Protein AF-A0A212D5P1-F1 (afdb_monomer_lite)

Radius of gyration: 27.28 Å; chains: 1; bounding box: 58×78×67 Å

Sequence (322 aa):
MKLSRIHHDQPVKPLDRAVFWVEFVMRHKGAKHLRPAFHDLTWYQHHSLDVIGFLLACVATVAFLVTKCCLFCCWKFGKTELTMKTVKGFCMLFLLHLCLLDSGRTGKVLVWPVDFSHWINLKVILEELHLRGHKITLLVPSQNLLIDHTKIPYNVEILQLSVTKEAFIEELSTLLYKETFELPKLSWWVRQIKLANLVRQFLLTNKRACESVFTNKELLSRLQAAKFDVCIADPLSFGGELVAELLNIPFILTFRFFYGNVIERLCAGLPMPSSYVPGITSKLTDNMTFIQRLENWLLYTVSDMIYTYYVFPEWDEYYSKV

pLDDT: mean 85.84, std 16.28, range [29.78, 98.06]

InterPro domains:
  IPR002213 UDP-glucuronosyl/UDP-glucosyltransferase [PF00201] (1-80)
  IPR002213 UDP-glucuronosyl/UDP-glucosyltransferase [PF00201] (107-322)
  IPR050271 UDP-glycosyltransferase [PTHR48043] (116-321)

Organism: Cervus elaphus hippelaphus (NCBI:txid46360)

Secondary structure (DSSP, 8-state):
-HHHHHHH--SS-HHHHHHHHHHHHHHHTS-GGGS-GGGGS-HHHHTTHHHHHHHHHHHHHHHHHHHHHHHH-SS--------PPP---------------------EEEEE--STHHHHHHHHHHHHHHHTT-EEEEEEETT-SS--GGG-SSEEEEE--SS-HHHHHHHHHHHHHIIIIIGGGS-HHHHHHHHHHHHHHHHHHHHHHHHHHHH-HHHHHHHHHH--SEEEE-TTSTTHHHHHHHTT--EEESS---GGGHHHHHTS-----TTTSPPTTS---SS--HHHHHHHHHHHHHHHHHIIIIIHHHHHHHHHH-

Structure (mmCIF, N/CA/C/O backbone):
data_AF-A0A212D5P1-F1
#
_entry.id   AF-A0A212D5P1-F1
#
loop_
_atom_site.group_PDB
_atom_site.id
_atom_site.type_symbol
_atom_site.label_atom_id
_atom_site.label_alt_id
_atom_site.label_comp_id
_atom_site.label_asym_id
_atom_site.label_entity_id
_atom_site.label_seq_id
_atom_site.pdbx_PDB_ins_code
_atom_site.Cartn_x
_atom_site.Cartn_y
_atom_site.Cartn_z
_atom_site.occupancy
_atom_site.B_iso_or_equiv
_atom_site.auth_seq_id
_atom_site.auth_comp_id
_atom_site.auth_asym_id
_atom_site.auth_atom_id
_atom_site.pdbx_PDB_model_num
ATOM 1 N N . MET A 1 1 ? -17.234 15.600 -21.297 1.00 77.00 1 MET A N 1
ATOM 2 C CA . MET A 1 1 ? -15.891 15.141 -21.731 1.00 77.00 1 MET A CA 1
ATOM 3 C C . MET A 1 1 ? -15.911 13.639 -22.019 1.00 77.00 1 MET A C 1
ATOM 5 O O . MET A 1 1 ? -16.483 12.902 -21.226 1.00 77.00 1 MET A O 1
ATOM 9 N N . LYS A 1 2 ? -15.307 13.177 -23.127 1.00 92.38 2 LYS A N 1
ATOM 10 C CA . LYS A 1 2 ? -15.304 11.762 -23.571 1.00 92.38 2 LYS A CA 1
ATOM 11 C C . LYS A 1 2 ? -14.689 10.795 -22.544 1.00 92.38 2 LYS A C 1
ATOM 13 O O . LYS A 1 2 ? -15.276 9.756 -22.276 1.00 92.38 2 LYS A O 1
ATOM 18 N N . LEU A 1 3 ? -13.557 11.165 -21.936 1.00 89.94 3 LEU A N 1
ATOM 19 C CA . LEU A 1 3 ? -12.835 10.317 -20.973 1.00 89.94 3 LEU A CA 1
ATOM 20 C C . LEU A 1 3 ? -13.625 10.057 -19.685 1.00 89.94 3 LEU A C 1
ATOM 22 O O . LEU A 1 3 ? -13.678 8.923 -19.231 1.00 89.94 3 LEU A O 1
ATOM 26 N N . SER A 1 4 ? -14.293 11.077 -19.137 1.00 90.62 4 SER A N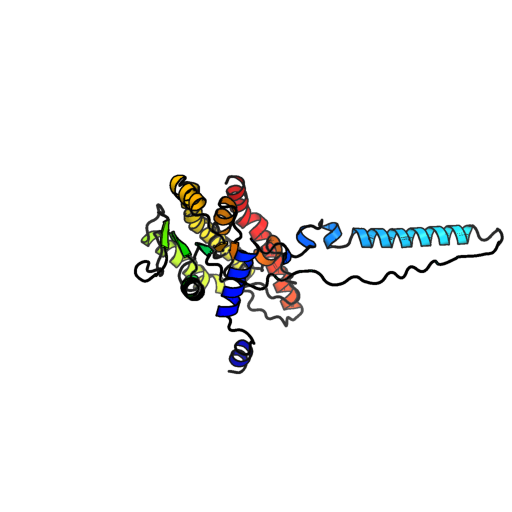 1
ATOM 27 C CA . SER A 1 4 ? -15.162 10.908 -17.962 1.00 90.62 4 SER A CA 1
ATOM 28 C C . SER A 1 4 ? -16.294 9.916 -18.247 1.00 90.62 4 SER A C 1
ATOM 30 O O . SER A 1 4 ? -16.532 9.024 -17.441 1.00 90.62 4 SER A O 1
ATOM 32 N N . ARG A 1 5 ? -16.927 9.993 -19.428 1.00 92.94 5 ARG A N 1
ATOM 33 C CA . ARG A 1 5 ? -17.975 9.038 -19.817 1.00 92.94 5 ARG A CA 1
ATOM 34 C C . ARG A 1 5 ? -17.445 7.604 -19.857 1.00 92.94 5 ARG A C 1
ATOM 36 O O . ARG A 1 5 ? -18.075 6.738 -19.280 1.00 92.94 5 ARG A O 1
ATOM 43 N N . ILE A 1 6 ? -16.280 7.385 -20.473 1.00 93.06 6 ILE A N 1
ATOM 44 C CA . ILE A 1 6 ? -15.626 6.065 -20.519 1.00 93.06 6 ILE A CA 1
ATOM 45 C C . ILE A 1 6 ? -15.282 5.578 -19.105 1.00 93.06 6 ILE A C 1
ATOM 47 O O . ILE A 1 6 ? -15.492 4.417 -18.784 1.00 93.06 6 ILE A O 1
ATOM 51 N N . HIS A 1 7 ? -14.781 6.460 -18.238 1.00 89.19 7 HIS A N 1
ATOM 52 C CA . HIS A 1 7 ? -14.427 6.094 -16.868 1.00 89.19 7 HIS A CA 1
ATOM 53 C C . HIS A 1 7 ? -15.647 5.684 -16.028 1.00 89.19 7 HIS A C 1
ATOM 55 O O . HIS A 1 7 ? -15.542 4.755 -15.230 1.00 89.19 7 HIS A O 1
ATOM 61 N N . HIS A 1 8 ? -16.793 6.349 -16.208 1.00 89.69 8 HIS A N 1
ATOM 62 C CA . HIS A 1 8 ? -18.044 6.018 -15.515 1.00 89.69 8 HIS A CA 1
ATOM 63 C C . HIS A 1 8 ? -18.819 4.853 -16.149 1.00 89.69 8 HIS A C 1
ATOM 65 O O . HIS A 1 8 ? -19.727 4.327 -15.507 1.00 89.69 8 HIS A O 1
ATOM 71 N N . ASP A 1 9 ? -18.468 4.439 -17.367 1.00 94.12 9 ASP A N 1
ATOM 72 C CA . ASP A 1 9 ? -19.094 3.324 -18.082 1.00 94.12 9 ASP A CA 1
ATOM 73 C C . ASP A 1 9 ? -18.554 1.978 -17.571 1.00 94.12 9 ASP A C 1
ATOM 75 O O . ASP A 1 9 ? -17.717 1.321 -18.190 1.00 94.12 9 ASP A O 1
ATOM 79 N N . GLN A 1 10 ? -18.966 1.610 -16.357 1.00 94.06 10 GLN A N 1
ATOM 80 C CA . GLN A 1 10 ? -18.570 0.369 -15.694 1.00 94.06 10 GLN A CA 1
ATOM 81 C C . GLN A 1 10 ? -19.806 -0.351 -15.134 1.00 94.06 10 GLN A C 1
ATOM 83 O O . GLN A 1 10 ? -20.692 0.303 -14.585 1.00 94.06 10 GLN A O 1
ATOM 88 N N . PRO A 1 11 ? -19.857 -1.696 -15.186 1.00 93.69 11 PRO A N 1
ATOM 89 C CA . PRO A 1 11 ? -21.042 -2.466 -14.786 1.00 93.69 11 PRO A CA 1
ATOM 90 C C . PRO A 1 11 ? -21.334 -2.431 -13.277 1.00 93.69 11 PRO A C 1
ATOM 92 O O . PRO A 1 11 ? -22.441 -2.746 -12.856 1.00 93.69 11 PRO A O 1
ATOM 95 N N . VAL A 1 12 ? -20.347 -2.062 -12.455 1.00 93.94 12 VAL A N 1
ATOM 96 C CA . VAL A 1 12 ? -20.460 -1.971 -10.992 1.00 93.94 12 VAL A CA 1
ATOM 97 C C . VAL A 1 12 ? -19.916 -0.624 -10.549 1.00 93.94 12 VAL A C 1
ATOM 99 O O . VAL A 1 12 ? -18.805 -0.258 -10.958 1.00 93.94 12 VAL A O 1
ATOM 102 N N . LYS A 1 13 ? -20.656 0.081 -9.683 1.00 93.31 13 LYS A N 1
ATOM 103 C CA . LYS A 1 13 ? -20.215 1.364 -9.124 1.00 93.31 13 LYS A CA 1
ATOM 104 C C . LYS A 1 13 ? -18.882 1.186 -8.376 1.00 93.31 13 LYS A C 1
ATOM 106 O O . LYS A 1 13 ? -18.704 0.183 -7.683 1.00 93.31 13 LYS A O 1
ATOM 111 N N . PRO A 1 14 ? -17.945 2.147 -8.468 1.00 92.94 14 PRO A N 1
ATOM 112 C CA . PRO A 1 14 ? -16.645 2.036 -7.804 1.00 92.94 14 PRO A CA 1
ATOM 113 C C . PRO A 1 14 ? -16.728 1.778 -6.293 1.00 92.94 14 PRO A C 1
ATOM 115 O O . PRO A 1 14 ? -15.975 0.952 -5.785 1.00 92.94 14 PRO A O 1
ATOM 118 N N . LEU A 1 15 ? -17.670 2.428 -5.597 1.00 94.50 15 LEU A N 1
ATOM 119 C CA . LEU A 1 15 ? -17.877 2.247 -4.157 1.00 94.50 15 LEU A CA 1
ATOM 120 C C . LEU A 1 15 ? -18.303 0.813 -3.812 1.00 94.50 15 LEU A C 1
ATOM 122 O O . LEU A 1 15 ? -17.665 0.172 -2.982 1.00 94.50 15 LEU A O 1
ATOM 126 N N . ASP A 1 16 ? -19.306 0.278 -4.514 1.00 94.25 16 ASP A N 1
ATOM 127 C CA . ASP A 1 16 ? -19.766 -1.105 -4.327 1.00 94.25 16 ASP A CA 1
ATOM 128 C C . ASP A 1 16 ? -18.640 -2.114 -4.568 1.00 94.25 16 ASP A C 1
ATOM 130 O O . ASP A 1 16 ? -18.497 -3.089 -3.831 1.00 94.25 16 ASP A O 1
ATOM 134 N N . ARG A 1 17 ? -17.794 -1.860 -5.574 1.00 94.50 17 ARG A N 1
ATOM 135 C CA . ARG A 1 17 ? -16.627 -2.699 -5.864 1.00 94.50 17 ARG A CA 1
ATOM 136 C C . ARG A 1 17 ? -15.592 -2.650 -4.743 1.00 94.50 17 ARG A C 1
ATOM 138 O O . ARG A 1 17 ? -15.049 -3.693 -4.390 1.00 94.50 17 ARG A O 1
ATOM 145 N N . ALA A 1 18 ? -15.296 -1.466 -4.209 1.00 95.00 18 ALA A N 1
ATOM 146 C CA . ALA A 1 18 ? -14.338 -1.310 -3.117 1.00 95.00 18 ALA A CA 1
ATOM 147 C C . ALA A 1 18 ? -14.809 -2.064 -1.867 1.00 95.00 18 ALA A C 1
ATOM 149 O O . ALA A 1 18 ? -14.065 -2.869 -1.309 1.00 95.00 18 ALA A O 1
ATOM 150 N N . VAL A 1 19 ? -16.072 -1.873 -1.490 1.00 95.88 19 VAL A N 1
ATOM 151 C CA . VAL A 1 19 ? -16.691 -2.533 -0.336 1.00 95.88 19 VAL A CA 1
ATOM 152 C C . VAL A 1 19 ? -16.739 -4.047 -0.520 1.00 95.88 19 VAL A C 1
ATOM 154 O O . VAL A 1 19 ? -16.348 -4.782 0.385 1.00 95.88 19 VAL A O 1
ATOM 157 N N . PHE A 1 20 ? -17.098 -4.523 -1.718 1.00 94.88 20 PHE A N 1
ATOM 158 C CA . PHE A 1 20 ? -17.056 -5.947 -2.045 1.00 94.88 20 PHE A CA 1
ATOM 159 C C . PHE A 1 20 ? -15.675 -6.562 -1.786 1.00 94.88 20 PHE A C 1
ATOM 161 O O . PHE A 1 20 ? -15.597 -7.636 -1.195 1.00 94.88 20 PHE A O 1
ATOM 168 N N . TRP A 1 21 ? -14.586 -5.902 -2.200 1.00 95.06 21 TRP A N 1
ATOM 169 C CA . TRP A 1 21 ? -13.230 -6.414 -1.980 1.00 95.06 21 TRP A CA 1
ATOM 170 C C . TRP A 1 21 ? -12.824 -6.405 -0.504 1.00 95.06 21 TRP A C 1
ATOM 172 O O . TRP A 1 21 ? -12.159 -7.342 -0.060 1.00 95.06 21 TRP A O 1
ATOM 182 N N . VAL A 1 22 ? -13.265 -5.406 0.266 1.00 96.06 22 VAL A N 1
ATOM 183 C CA . VAL A 1 22 ? -13.064 -5.383 1.723 1.00 96.06 22 VAL A CA 1
ATOM 184 C C . VAL A 1 22 ? -13.743 -6.581 2.378 1.00 96.06 22 VAL A C 1
ATOM 186 O O . VAL A 1 22 ? -13.100 -7.357 3.089 1.00 96.06 22 VAL A O 1
ATOM 189 N N . GLU A 1 23 ? -15.024 -6.785 2.089 1.00 95.69 23 GLU A N 1
ATOM 190 C CA . GLU A 1 23 ? -15.774 -7.928 2.604 1.00 95.69 23 GLU A CA 1
ATOM 191 C C . GLU A 1 23 ? -15.216 -9.262 2.087 1.00 95.69 23 GLU A C 1
ATOM 193 O O . GLU A 1 23 ? -15.210 -10.259 2.805 1.00 95.69 23 GLU A O 1
ATOM 198 N N . PHE A 1 24 ? -14.715 -9.308 0.852 1.00 94.75 24 PHE A N 1
ATOM 199 C CA . PHE A 1 24 ? -14.122 -10.507 0.270 1.00 94.75 24 PHE A CA 1
ATOM 200 C C . PHE A 1 24 ? -12.901 -10.968 1.064 1.00 94.75 24 PHE A C 1
ATOM 202 O O . PHE A 1 24 ? -12.833 -12.135 1.453 1.00 94.75 24 PHE A O 1
ATOM 209 N N . VAL A 1 25 ? -11.967 -10.055 1.337 1.00 95.38 25 VAL A N 1
ATOM 210 C CA . VAL A 1 25 ? -10.769 -10.329 2.144 1.00 95.38 25 VAL A CA 1
ATOM 211 C C . VAL A 1 25 ? -11.160 -10.753 3.556 1.00 95.38 25 VAL A C 1
ATOM 213 O O . VAL A 1 25 ? -10.583 -11.691 4.105 1.00 95.38 25 VAL A O 1
ATOM 216 N N . MET A 1 26 ? -12.182 -10.114 4.120 1.00 94.38 26 MET A N 1
ATOM 217 C CA . MET A 1 26 ? -12.723 -10.447 5.432 1.00 94.38 26 MET A CA 1
ATOM 218 C C . MET A 1 26 ? -13.312 -11.870 5.482 1.00 94.38 26 MET A C 1
ATOM 220 O O . MET A 1 26 ? -12.980 -12.643 6.385 1.00 94.38 26 MET A O 1
ATOM 224 N N . ARG A 1 27 ? -14.144 -12.243 4.496 1.00 92.88 27 ARG A N 1
ATOM 225 C CA . ARG A 1 27 ? -14.779 -13.571 4.379 1.00 92.88 27 ARG A CA 1
ATOM 226 C C . ARG A 1 27 ? -13.756 -14.689 4.193 1.00 92.88 27 ARG A C 1
ATOM 228 O O . ARG A 1 27 ? -13.920 -15.760 4.769 1.00 92.88 27 ARG A O 1
ATOM 235 N N . HIS A 1 28 ? -12.698 -14.432 3.427 1.00 93.12 28 HIS A N 1
ATOM 236 C CA . HIS A 1 28 ? -11.697 -15.439 3.062 1.00 93.12 28 HIS A CA 1
ATOM 237 C C . HIS A 1 28 ? -10.425 -15.387 3.915 1.00 93.12 28 HIS A C 1
ATOM 239 O O . HIS A 1 28 ? -9.477 -16.120 3.634 1.00 93.12 28 HIS A O 1
ATOM 245 N N . LYS A 1 29 ? -10.398 -14.543 4.958 1.00 91.94 29 LYS A N 1
ATOM 246 C CA . LYS A 1 29 ? -9.241 -14.354 5.848 1.00 91.94 29 LYS A CA 1
ATOM 247 C C . LYS A 1 29 ? -7.957 -14.051 5.062 1.00 91.94 29 LYS A C 1
ATOM 249 O O . LYS A 1 29 ? -6.896 -14.620 5.310 1.00 91.94 29 LYS A O 1
ATOM 254 N N . GLY A 1 30 ? -8.077 -13.141 4.096 1.00 92.19 30 GLY A N 1
ATOM 255 C CA . GLY A 1 30 ? -7.017 -12.763 3.167 1.00 92.19 30 GLY A CA 1
ATOM 256 C C . GLY A 1 30 ? -7.337 -13.099 1.711 1.00 92.19 30 GLY A C 1
ATOM 257 O O . GLY A 1 30 ? -8.421 -13.563 1.366 1.00 92.19 30 GLY A O 1
ATOM 258 N N . ALA A 1 31 ? -6.352 -12.864 0.845 1.00 90.38 31 ALA A N 1
ATOM 259 C CA . ALA A 1 31 ? -6.445 -13.093 -0.596 1.00 90.38 31 ALA A CA 1
ATOM 260 C C . ALA A 1 31 ? -5.239 -13.886 -1.131 1.00 90.38 31 ALA A C 1
ATOM 262 O O . ALA A 1 31 ? -4.754 -13.628 -2.228 1.00 90.38 31 ALA A O 1
ATOM 263 N N . LYS A 1 32 ? -4.735 -14.864 -0.359 1.00 87.81 32 LYS A N 1
ATOM 264 C CA . LYS A 1 32 ? -3.553 -15.669 -0.738 1.00 87.81 32 LYS A CA 1
ATOM 265 C C . LYS A 1 32 ? -3.714 -16.353 -2.103 1.00 87.81 32 LYS A C 1
ATOM 267 O O . LYS A 1 32 ? -2.759 -16.436 -2.856 1.00 87.81 32 LYS A O 1
ATOM 272 N N . HIS A 1 33 ? -4.934 -16.762 -2.450 1.00 88.62 33 HIS A N 1
ATOM 273 C CA . HIS A 1 33 ? -5.276 -17.373 -3.739 1.00 88.62 33 HIS A CA 1
ATOM 274 C C . HIS A 1 33 ? -5.262 -16.391 -4.930 1.00 88.62 33 HIS A C 1
ATOM 276 O O . HIS A 1 33 ? -5.308 -16.831 -6.073 1.00 88.62 33 HIS A O 1
ATOM 282 N N . LEU A 1 34 ? -5.213 -15.077 -4.680 1.00 86.44 34 LEU A N 1
ATOM 283 C CA . LEU A 1 34 ? -5.022 -14.041 -5.704 1.00 86.44 34 LEU A CA 1
ATOM 284 C C . LEU A 1 34 ? -3.564 -13.569 -5.781 1.00 86.44 34 LEU A C 1
ATOM 286 O O . LEU A 1 34 ? -3.237 -12.741 -6.632 1.00 86.44 34 LEU A O 1
ATOM 290 N N . ARG A 1 35 ? -2.686 -14.067 -4.896 1.00 85.12 35 ARG A N 1
ATOM 291 C CA . ARG A 1 35 ? -1.261 -13.744 -4.933 1.00 85.12 35 ARG A CA 1
ATOM 292 C C . ARG A 1 35 ? -0.645 -14.403 -6.172 1.00 85.12 35 ARG A C 1
ATOM 294 O O . ARG A 1 35 ? -0.888 -15.586 -6.412 1.00 85.12 35 ARG A O 1
ATOM 301 N N . PRO A 1 36 ? 0.157 -13.671 -6.958 1.00 83.38 36 PRO A N 1
ATOM 302 C CA . PRO A 1 36 ? 0.876 -14.270 -8.072 1.00 83.38 36 PRO A CA 1
ATOM 303 C C . PRO A 1 36 ? 1.770 -15.429 -7.604 1.00 83.38 36 PRO A C 1
ATOM 305 O O . PRO A 1 36 ? 2.525 -15.273 -6.646 1.00 83.38 36 PRO A O 1
ATOM 308 N N . ALA A 1 37 ? 1.737 -16.559 -8.317 1.00 84.88 37 ALA A N 1
ATOM 309 C CA . ALA A 1 37 ? 2.499 -17.763 -7.961 1.00 84.88 37 ALA A CA 1
ATOM 310 C C . ALA A 1 37 ? 4.026 -17.568 -7.986 1.00 84.88 37 ALA A C 1
ATOM 312 O O . ALA A 1 37 ? 4.762 -18.361 -7.409 1.00 84.88 37 ALA A O 1
ATOM 313 N N . PHE A 1 38 ? 4.523 -16.510 -8.638 1.00 81.88 38 PHE A N 1
ATOM 314 C CA . PHE A 1 38 ? 5.962 -16.262 -8.723 1.00 81.88 38 PHE A CA 1
ATOM 315 C C . PHE A 1 38 ? 6.606 -15.959 -7.362 1.00 81.88 38 PHE A C 1
ATOM 317 O O . PHE A 1 38 ? 7.812 -16.130 -7.221 1.00 81.88 38 PHE A O 1
ATOM 324 N N . HIS A 1 39 ? 5.820 -15.533 -6.368 1.00 81.75 39 HIS A N 1
ATOM 325 C CA . HIS A 1 39 ? 6.308 -15.304 -5.006 1.00 81.75 39 HIS A CA 1
ATOM 326 C C . HIS A 1 39 ? 6.855 -16.572 -4.339 1.00 81.75 39 HIS A C 1
ATOM 328 O O . HIS A 1 39 ? 7.661 -16.466 -3.421 1.00 81.75 39 HIS A O 1
ATOM 334 N N . ASP A 1 40 ? 6.441 -17.746 -4.819 1.00 86.75 40 ASP A N 1
ATOM 335 C CA . ASP A 1 40 ? 6.901 -19.045 -4.327 1.00 86.75 40 ASP A CA 1
ATOM 336 C C . ASP A 1 40 ? 8.018 -19.641 -5.213 1.00 86.75 40 ASP A C 1
ATOM 338 O O . ASP A 1 40 ? 8.491 -20.750 -4.961 1.00 86.75 40 ASP A O 1
ATOM 342 N N . LEU A 1 41 ? 8.449 -18.922 -6.262 1.00 88.19 41 LEU A N 1
ATOM 343 C CA . LEU A 1 41 ? 9.497 -19.355 -7.190 1.00 8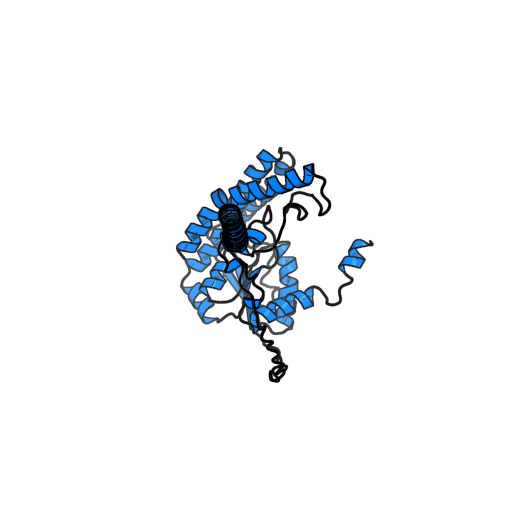8.19 41 LEU A CA 1
ATOM 344 C C . LEU A 1 41 ? 10.862 -18.779 -6.810 1.00 88.19 41 LEU A C 1
ATOM 346 O O . LEU A 1 41 ? 11.001 -17.627 -6.401 1.00 88.19 41 LEU A O 1
ATOM 350 N N . THR A 1 42 ? 11.911 -19.563 -7.047 1.00 90.00 42 THR A N 1
ATOM 351 C CA . THR A 1 42 ? 13.288 -19.056 -6.992 1.00 90.00 42 THR A CA 1
ATOM 352 C C . THR A 1 42 ? 13.587 -18.121 -8.169 1.00 90.00 42 THR A C 1
ATOM 354 O O . THR A 1 42 ? 12.950 -18.190 -9.224 1.00 90.00 42 THR A O 1
ATOM 357 N N . TRP A 1 43 ? 14.605 -17.262 -8.031 1.00 87.75 43 TRP A N 1
ATOM 358 C CA . TRP A 1 43 ? 14.963 -16.290 -9.073 1.00 87.75 43 TRP A CA 1
ATOM 359 C C . TRP A 1 43 ? 15.269 -16.946 -10.430 1.00 87.75 43 TRP A C 1
ATOM 361 O O . TRP A 1 43 ? 14.943 -16.376 -11.469 1.00 87.75 43 TRP A O 1
ATOM 371 N N . TYR A 1 44 ? 15.861 -18.144 -10.443 1.00 87.69 44 TYR A N 1
ATOM 372 C CA . TYR A 1 44 ? 16.191 -18.856 -11.677 1.00 87.69 44 TYR A CA 1
ATOM 373 C C . TYR A 1 44 ? 14.970 -19.552 -12.294 1.00 87.69 44 TYR A C 1
ATOM 375 O O . TYR A 1 44 ? 14.855 -19.550 -13.516 1.00 87.69 44 TYR A O 1
ATOM 383 N N . GLN A 1 45 ? 14.028 -20.057 -11.486 1.00 89.38 45 GLN A N 1
ATOM 384 C CA . GLN A 1 45 ? 12.740 -20.582 -11.970 1.00 89.38 45 GLN A CA 1
ATOM 385 C C . GLN A 1 45 ? 11.870 -19.473 -12.567 1.00 89.38 45 GLN A C 1
ATOM 387 O O . GLN A 1 45 ? 11.301 -19.639 -13.643 1.00 89.38 45 GLN A O 1
ATOM 392 N N . HIS A 1 46 ? 11.817 -18.307 -11.915 1.00 87.06 46 HIS A N 1
ATOM 393 C CA . HIS A 1 46 ? 11.094 -17.139 -12.422 1.00 87.06 46 HIS A CA 1
ATOM 394 C C . HIS A 1 46 ? 11.567 -16.732 -13.827 1.00 87.06 46 HIS A C 1
ATOM 396 O O . HIS A 1 46 ? 10.755 -16.428 -14.697 1.00 87.06 46 HIS A O 1
ATOM 402 N N . HIS A 1 47 ? 12.880 -16.778 -14.069 1.00 88.69 47 HIS A N 1
ATOM 403 C CA . HIS A 1 47 ? 13.477 -16.476 -15.374 1.00 88.69 47 HIS A CA 1
ATOM 404 C C . HIS A 1 47 ? 13.627 -17.713 -16.280 1.00 88.69 47 HIS A C 1
ATOM 406 O O . HIS A 1 47 ? 14.267 -17.623 -17.326 1.00 88.69 47 HIS A O 1
ATOM 412 N N . SER A 1 48 ? 13.045 -18.858 -15.895 1.00 92.50 48 SER A N 1
ATOM 413 C CA . SER A 1 48 ? 13.084 -20.128 -16.640 1.00 92.50 48 SER A CA 1
ATOM 414 C C . SER A 1 48 ? 14.498 -20.606 -17.008 1.00 92.50 48 SER A C 1
ATOM 416 O O . SER A 1 48 ? 14.697 -21.256 -18.036 1.00 92.50 48 SER A O 1
ATOM 418 N N . LEU A 1 49 ? 15.508 -20.275 -16.198 1.00 93.38 49 LEU A N 1
ATOM 419 C CA . LEU A 1 49 ? 16.907 -20.627 -16.469 1.00 93.38 49 LEU A CA 1
ATOM 420 C C . LEU A 1 49 ? 17.163 -22.132 -16.340 1.00 93.38 49 LEU A C 1
ATOM 422 O O . LEU A 1 49 ? 18.021 -22.670 -17.033 1.00 93.38 49 LEU A O 1
ATOM 426 N N . ASP A 1 50 ? 16.402 -22.812 -15.489 1.00 93.12 50 ASP A N 1
ATOM 427 C CA . ASP A 1 50 ? 16.366 -24.268 -15.365 1.00 93.12 50 ASP A CA 1
ATOM 428 C C . ASP A 1 50 ? 15.851 -24.937 -16.649 1.00 93.12 50 ASP A C 1
ATOM 430 O O . ASP A 1 50 ? 16.489 -25.855 -17.168 1.00 93.12 50 ASP A O 1
ATOM 434 N N . VAL A 1 51 ? 14.756 -24.426 -17.219 1.00 93.62 51 VAL A N 1
ATOM 435 C CA . VAL A 1 51 ? 14.195 -24.893 -18.496 1.00 93.62 51 VAL A CA 1
ATOM 436 C C . VAL A 1 51 ? 15.160 -24.612 -19.646 1.00 93.62 51 VAL A C 1
ATOM 438 O O . VAL A 1 51 ? 15.431 -25.504 -20.449 1.00 93.62 51 VAL A O 1
ATOM 441 N N . ILE A 1 52 ? 15.720 -23.401 -19.718 1.00 93.25 52 ILE A N 1
ATOM 442 C CA . ILE A 1 52 ? 16.719 -23.035 -20.735 1.00 93.25 52 ILE A CA 1
ATOM 443 C C . ILE A 1 52 ? 17.941 -23.953 -20.622 1.00 93.25 52 ILE A C 1
ATOM 445 O O . ILE A 1 52 ? 18.387 -24.506 -21.627 1.00 93.25 52 ILE A O 1
ATOM 449 N N . GLY A 1 53 ? 18.449 -24.167 -19.407 1.00 93.81 53 GLY A N 1
ATOM 450 C CA . GLY A 1 53 ? 19.565 -25.073 -19.142 1.00 93.81 53 GLY A CA 1
ATOM 451 C C . GLY A 1 53 ? 19.272 -26.509 -19.581 1.00 93.81 53 GLY A C 1
ATOM 452 O O . GLY A 1 53 ? 20.100 -27.121 -20.257 1.00 93.81 53 GLY A O 1
ATOM 453 N N . PHE A 1 54 ? 18.079 -27.028 -19.275 1.00 92.56 54 PHE A N 1
ATOM 454 C CA . PHE A 1 54 ? 17.638 -28.355 -19.710 1.00 92.56 54 PHE A CA 1
ATOM 455 C C . PHE A 1 54 ? 17.572 -28.471 -21.239 1.00 92.56 54 PHE A C 1
ATOM 457 O O . PHE A 1 54 ? 18.118 -29.416 -21.810 1.00 92.56 54 PHE A O 1
ATOM 464 N N . LEU A 1 55 ? 16.974 -27.489 -21.921 1.00 91.69 55 LEU A N 1
ATOM 465 C CA . LEU A 1 55 ? 16.889 -27.471 -23.385 1.00 91.69 55 LEU A CA 1
ATOM 466 C C . LEU A 1 55 ? 18.278 -27.425 -24.036 1.00 91.69 55 LEU A C 1
ATOM 468 O O . LEU A 1 55 ? 18.536 -28.173 -24.982 1.00 91.69 55 LEU A O 1
ATOM 472 N N . LEU A 1 56 ? 19.194 -26.607 -23.507 1.00 92.69 56 LEU A N 1
ATOM 473 C CA . LEU A 1 56 ? 20.583 -26.551 -23.972 1.00 92.69 56 LEU A CA 1
ATOM 474 C C . LEU A 1 56 ? 21.305 -27.892 -23.771 1.00 92.69 56 LEU A C 1
ATOM 476 O O . LEU A 1 56 ? 22.021 -28.336 -24.669 1.00 92.69 56 LEU A O 1
ATOM 480 N N . ALA A 1 57 ? 21.080 -28.577 -22.647 1.00 92.50 57 ALA A N 1
ATOM 481 C CA . ALA A 1 57 ? 21.641 -29.902 -22.387 1.00 92.50 57 ALA A CA 1
ATOM 482 C C . ALA A 1 57 ? 21.100 -30.970 -23.355 1.00 92.50 57 ALA A C 1
ATOM 484 O O . ALA A 1 57 ? 21.871 -31.801 -23.848 1.00 92.50 57 ALA A O 1
ATOM 485 N N . CYS A 1 58 ? 19.803 -30.932 -23.685 1.00 91.38 58 CYS A N 1
ATOM 486 C CA . CYS A 1 58 ? 19.215 -31.799 -24.708 1.00 91.38 58 CYS A CA 1
ATOM 487 C C . CYS A 1 58 ? 19.858 -31.559 -26.078 1.00 91.38 58 CYS A C 1
ATOM 489 O O . CYS A 1 58 ? 20.273 -32.519 -26.727 1.00 91.38 58 CYS A O 1
ATOM 491 N N . VAL A 1 59 ? 20.000 -30.297 -26.498 1.00 91.25 59 VAL A N 1
ATOM 492 C CA . VAL A 1 59 ? 20.662 -29.940 -27.765 1.00 91.25 59 VAL A CA 1
ATOM 493 C C . VAL A 1 59 ? 22.116 -30.406 -27.772 1.00 91.25 59 VAL A C 1
ATOM 495 O O . VAL A 1 59 ? 22.546 -31.020 -28.746 1.00 91.25 59 VAL A O 1
ATOM 498 N N . ALA A 1 60 ? 22.861 -30.191 -26.686 1.00 91.19 60 ALA A N 1
ATOM 499 C CA . ALA A 1 60 ? 24.246 -30.639 -26.565 1.00 91.19 60 ALA A CA 1
ATOM 500 C C . ALA A 1 60 ? 24.365 -32.168 -26.626 1.00 91.19 60 ALA A C 1
ATOM 502 O O . ALA A 1 60 ? 25.261 -32.691 -27.286 1.00 91.19 60 ALA A O 1
ATOM 503 N N . THR A 1 61 ? 23.437 -32.892 -25.998 1.00 89.38 61 THR A N 1
ATOM 504 C CA . THR A 1 61 ? 23.401 -34.360 -26.024 1.00 89.38 61 THR A CA 1
ATOM 505 C C . THR A 1 61 ? 23.066 -34.875 -27.418 1.00 89.38 61 THR A C 1
ATOM 507 O O . THR A 1 61 ? 23.750 -35.765 -27.911 1.00 89.38 61 THR A O 1
ATOM 510 N N . VAL A 1 62 ? 22.072 -34.294 -28.098 1.00 89.12 62 VAL A N 1
ATOM 511 C CA . VAL A 1 62 ? 21.753 -34.638 -29.492 1.00 89.12 62 VAL A CA 1
ATOM 512 C C . VAL A 1 62 ? 22.936 -34.324 -30.402 1.00 89.12 62 VAL A C 1
ATOM 514 O O . VAL A 1 62 ? 23.318 -35.175 -31.195 1.00 89.12 62 VAL A O 1
ATOM 517 N N . ALA A 1 63 ? 23.572 -33.160 -30.264 1.00 87.88 63 ALA A N 1
ATOM 518 C CA . ALA A 1 63 ? 24.756 -32.802 -31.040 1.00 87.88 63 ALA A CA 1
ATOM 519 C C . ALA A 1 63 ? 25.930 -33.759 -30.773 1.00 87.88 63 ALA A C 1
ATOM 521 O O . ALA A 1 63 ? 26.607 -34.175 -31.713 1.00 87.88 63 ALA A O 1
ATOM 522 N N . PHE A 1 64 ? 26.149 -34.164 -29.519 1.00 90.25 64 PHE A N 1
ATOM 523 C CA . PHE A 1 64 ? 27.157 -35.155 -29.145 1.00 90.25 64 PHE A CA 1
ATOM 524 C C . PHE A 1 64 ? 26.848 -36.528 -29.745 1.00 90.25 64 PHE A C 1
ATOM 526 O O . PHE A 1 64 ? 27.736 -37.139 -30.335 1.00 90.25 64 PHE A O 1
ATOM 533 N N . LEU A 1 65 ? 25.600 -36.995 -29.647 1.00 85.12 65 LEU A N 1
ATOM 534 C CA . LEU A 1 65 ? 25.152 -38.254 -30.238 1.00 85.12 65 LEU A CA 1
ATOM 535 C C . LEU A 1 65 ? 25.260 -38.217 -31.758 1.00 85.12 65 LEU A C 1
ATOM 537 O O . LEU A 1 65 ? 25.803 -39.149 -32.321 1.00 85.12 65 LEU A O 1
ATOM 541 N N . VAL A 1 66 ? 24.846 -37.137 -32.423 1.00 82.75 66 VAL A N 1
ATOM 542 C CA . VAL A 1 66 ? 25.027 -36.950 -33.870 1.00 82.75 66 VAL A CA 1
ATOM 543 C C . VAL A 1 66 ? 26.509 -36.944 -34.222 1.00 82.75 66 VAL A C 1
ATOM 545 O O . VAL A 1 66 ? 26.897 -37.645 -35.141 1.00 82.75 66 VAL A O 1
ATOM 548 N N . THR A 1 67 ? 27.366 -36.251 -33.470 1.00 79.00 67 THR A N 1
ATOM 549 C CA . THR A 1 67 ? 28.822 -36.255 -33.704 1.00 79.00 67 THR A CA 1
ATOM 550 C C . THR A 1 67 ? 29.403 -37.658 -33.530 1.00 79.00 67 THR A C 1
ATOM 552 O O . THR A 1 67 ? 30.197 -38.109 -34.351 1.00 79.00 67 THR A O 1
ATOM 555 N N . LYS A 1 68 ? 28.979 -38.394 -32.498 1.00 75.62 68 LYS A N 1
ATOM 556 C CA . LYS A 1 68 ? 29.399 -39.777 -32.254 1.00 75.62 68 LYS A CA 1
ATOM 557 C C . LYS A 1 68 ? 28.820 -40.749 -33.276 1.00 75.62 68 LYS A C 1
ATOM 559 O O . LYS A 1 68 ? 29.542 -41.645 -33.674 1.00 75.62 68 LYS A O 1
ATOM 564 N N . CYS A 1 69 ? 27.598 -40.551 -33.758 1.00 69.50 69 CYS A N 1
ATOM 565 C CA . CYS A 1 69 ? 26.977 -41.320 -34.834 1.00 69.50 69 CYS A CA 1
ATOM 566 C C . CYS A 1 69 ? 27.636 -41.018 -36.185 1.00 69.50 69 CYS A C 1
ATOM 568 O O . CYS A 1 69 ? 27.904 -41.946 -36.934 1.00 69.50 69 CYS A O 1
ATOM 570 N N . CYS A 1 70 ? 28.004 -39.766 -36.465 1.00 61.66 70 CYS A N 1
ATOM 571 C CA . CYS A 1 70 ? 28.814 -39.383 -37.622 1.00 61.66 70 CYS A CA 1
ATOM 572 C C . CYS A 1 70 ? 30.224 -39.996 -37.553 1.00 61.66 70 CYS A C 1
ATOM 574 O O . CYS A 1 70 ? 30.770 -40.368 -38.585 1.00 61.66 70 CYS A O 1
ATOM 576 N N . LEU A 1 71 ? 30.786 -40.173 -36.350 1.00 56.88 71 LEU A N 1
ATOM 577 C CA . LEU A 1 71 ? 32.031 -40.921 -36.119 1.00 56.88 71 LEU A CA 1
ATOM 578 C C . LEU A 1 71 ? 31.834 -42.454 -36.094 1.00 56.88 71 LEU A C 1
ATOM 580 O O . LEU A 1 71 ? 32.801 -43.190 -36.260 1.00 56.88 71 LEU A O 1
ATOM 584 N N . PHE A 1 72 ? 30.605 -42.943 -35.897 1.00 52.50 72 PHE A N 1
ATOM 585 C CA . PHE A 1 72 ? 30.244 -44.364 -35.762 1.00 52.50 72 PHE A CA 1
ATOM 586 C C . PHE A 1 72 ? 29.505 -44.922 -36.993 1.00 52.50 72 PHE A C 1
ATOM 588 O O . PHE A 1 72 ? 29.127 -46.092 -37.017 1.00 52.50 72 PHE A O 1
ATOM 595 N N . CYS A 1 73 ? 29.363 -44.147 -38.071 1.00 51.06 73 CYS A N 1
ATOM 596 C CA . CYS A 1 73 ? 28.899 -44.623 -39.379 1.00 51.06 73 CYS A CA 1
ATOM 597 C C . CYS A 1 73 ? 29.955 -45.495 -40.094 1.00 51.06 73 CYS A C 1
ATOM 599 O O . CYS A 1 73 ? 30.290 -45.268 -41.250 1.00 51.06 73 CYS A O 1
ATOM 601 N N . CYS A 1 74 ? 30.425 -46.528 -39.389 1.00 54.31 74 CYS A N 1
ATOM 602 C CA . CYS A 1 74 ? 30.984 -47.781 -39.879 1.00 54.31 74 CYS A CA 1
ATOM 603 C C . CYS A 1 74 ? 30.602 -48.938 -38.924 1.00 54.31 74 CYS A C 1
ATOM 605 O O . CYS A 1 74 ? 31.478 -49.689 -38.523 1.00 54.31 74 CYS A O 1
ATOM 607 N N . TRP A 1 75 ? 29.320 -49.131 -38.564 1.00 39.72 75 TRP A N 1
ATOM 608 C CA . TRP A 1 75 ? 28.737 -50.489 -38.519 1.00 39.72 75 TRP A CA 1
ATOM 609 C C . TRP A 1 75 ? 27.210 -50.566 -38.324 1.00 39.72 75 TRP A C 1
ATOM 611 O O . TRP A 1 75 ? 26.647 -50.107 -37.340 1.00 39.72 75 TRP A O 1
ATOM 621 N N . LYS A 1 76 ? 26.618 -51.219 -39.333 1.00 42.59 76 LYS A N 1
ATOM 622 C CA . LYS A 1 76 ? 25.374 -51.994 -39.503 1.00 42.59 76 LYS A CA 1
ATOM 623 C C . LYS A 1 76 ? 24.088 -51.760 -38.683 1.00 42.59 76 LYS A C 1
ATOM 625 O O . LYS A 1 76 ? 24.045 -51.667 -37.467 1.00 42.59 76 LYS A O 1
ATOM 630 N N . PHE A 1 77 ? 23.018 -51.859 -39.479 1.00 41.81 77 PHE A N 1
ATOM 631 C CA . PHE A 1 77 ? 21.575 -51.811 -39.231 1.00 41.81 77 PHE A CA 1
ATOM 632 C C . PHE A 1 77 ? 20.971 -53.065 -38.568 1.00 41.81 77 PHE A C 1
ATOM 634 O O . PHE A 1 77 ? 21.351 -54.186 -38.907 1.00 41.81 77 PHE A O 1
ATOM 641 N N . GLY A 1 78 ? 19.894 -52.856 -37.795 1.00 34.72 78 GLY A N 1
ATOM 642 C CA . GLY A 1 78 ? 18.901 -53.871 -37.410 1.00 34.72 78 GLY A CA 1
ATOM 643 C C . GLY A 1 78 ? 17.596 -53.272 -36.835 1.00 34.72 78 GLY A C 1
ATOM 644 O O . GLY A 1 78 ? 17.612 -52.706 -35.753 1.00 34.72 78 GLY A O 1
ATOM 645 N N . LYS A 1 79 ? 16.507 -53.400 -37.615 1.00 32.34 79 LYS A N 1
ATOM 646 C CA . LYS A 1 79 ? 15.033 -53.231 -37.403 1.00 32.34 79 LYS A CA 1
ATOM 647 C C . LYS A 1 79 ? 14.469 -53.752 -36.054 1.00 32.34 79 LYS A C 1
ATOM 649 O O . LYS A 1 79 ? 15.095 -54.650 -35.513 1.00 32.34 79 LYS A O 1
ATOM 654 N N . THR A 1 80 ? 13.290 -53.444 -35.475 1.00 33.75 80 THR A N 1
ATOM 655 C CA . THR A 1 80 ? 12.090 -52.536 -35.522 1.00 33.75 80 THR A CA 1
ATOM 656 C C . THR A 1 80 ? 11.372 -52.848 -34.160 1.00 33.75 80 THR A C 1
ATOM 658 O O . THR A 1 80 ? 11.554 -53.953 -33.667 1.00 33.75 80 THR A O 1
ATOM 661 N N . GLU A 1 81 ? 10.702 -51.998 -33.371 1.00 32.50 81 GLU A N 1
ATOM 662 C CA . GLU A 1 81 ? 9.325 -51.456 -33.434 1.00 32.50 81 GLU A CA 1
ATOM 663 C C . GLU A 1 81 ? 9.083 -50.615 -32.159 1.00 32.50 81 GLU A C 1
ATOM 665 O O . GLU A 1 81 ? 9.523 -50.976 -31.069 1.00 32.50 81 GLU A O 1
ATOM 670 N N . LEU A 1 82 ? 8.348 -49.507 -32.290 1.00 36.03 82 LEU A N 1
ATOM 671 C CA . LEU A 1 82 ? 7.859 -48.666 -31.192 1.00 36.03 82 LEU A CA 1
ATOM 672 C C . LEU A 1 82 ? 6.341 -48.846 -31.071 1.00 36.03 82 LEU A C 1
ATOM 674 O O . LEU A 1 82 ? 5.599 -48.455 -31.969 1.00 36.03 82 LEU A O 1
ATOM 678 N N . THR A 1 83 ? 5.864 -49.380 -29.947 1.00 30.64 83 THR A N 1
ATOM 679 C CA . THR A 1 83 ? 4.443 -49.326 -29.565 1.00 30.64 83 THR A CA 1
ATOM 680 C C . THR A 1 83 ? 4.162 -48.079 -28.727 1.00 30.64 83 THR A C 1
ATOM 682 O O . THR A 1 83 ? 4.624 -47.979 -27.590 1.00 30.64 83 THR A O 1
ATOM 685 N N . MET A 1 84 ? 3.353 -47.154 -29.252 1.00 30.62 84 MET A N 1
ATOM 686 C CA . MET A 1 84 ? 2.693 -46.110 -28.460 1.00 30.62 84 MET A CA 1
ATOM 687 C C . MET A 1 84 ? 1.486 -46.700 -27.723 1.00 30.62 84 MET A C 1
ATOM 689 O O . MET A 1 84 ? 0.614 -47.305 -28.344 1.00 30.62 84 MET A O 1
ATOM 693 N N . LYS A 1 85 ? 1.391 -46.464 -26.410 1.00 29.78 85 LYS A N 1
ATOM 694 C CA . LYS A 1 85 ? 0.145 -46.644 -25.655 1.00 29.78 85 LYS A CA 1
ATOM 695 C C . LYS A 1 85 ? -0.570 -45.304 -25.506 1.00 29.78 85 LYS A C 1
ATOM 697 O O . LYS A 1 85 ? 0.001 -44.328 -25.032 1.00 29.78 85 LYS A O 1
ATOM 702 N N . THR A 1 86 ? -1.836 -45.293 -25.901 1.00 33.53 86 THR A N 1
ATOM 703 C CA . THR A 1 86 ? -2.828 -44.263 -25.590 1.00 33.53 86 THR A CA 1
ATOM 704 C C . THR A 1 86 ? -3.287 -44.408 -24.137 1.00 33.53 86 THR A C 1
ATOM 706 O O . THR A 1 86 ? -3.526 -45.526 -23.685 1.00 33.53 86 THR A O 1
ATOM 709 N N . VAL A 1 87 ? -3.510 -43.295 -23.434 1.00 33.81 87 VAL A N 1
ATOM 710 C CA . VAL A 1 87 ? -4.393 -43.249 -22.258 1.00 33.81 87 VAL A CA 1
ATOM 711 C C . VAL A 1 87 ? -5.396 -42.120 -22.482 1.00 33.81 87 VAL A C 1
ATOM 713 O O . VAL A 1 87 ? -5.025 -40.953 -22.558 1.00 33.81 87 VAL A O 1
ATOM 716 N N . LYS A 1 88 ? -6.674 -42.482 -22.621 1.00 31.72 88 LYS A N 1
ATOM 717 C CA . LYS A 1 88 ? -7.812 -41.587 -22.384 1.00 31.72 88 LYS A CA 1
ATOM 718 C C . LYS A 1 88 ? -8.388 -41.950 -21.019 1.00 31.72 88 LYS A C 1
ATOM 720 O O . LYS A 1 88 ? -8.664 -43.119 -20.773 1.00 31.72 88 LYS A O 1
ATOM 725 N N . GLY A 1 89 ? -8.613 -40.947 -20.182 1.00 32.66 89 GLY A N 1
ATOM 726 C CA . GLY A 1 89 ? -9.439 -41.031 -18.983 1.00 32.66 89 GLY A CA 1
ATOM 727 C C . GLY A 1 89 ? -10.215 -39.726 -18.850 1.00 32.66 89 GLY A C 1
ATOM 728 O O . GLY A 1 89 ? -9.619 -38.654 -18.882 1.00 32.66 89 GLY A O 1
ATOM 729 N N . PHE A 1 90 ? -11.541 -39.829 -18.800 1.00 36.75 90 PHE A N 1
ATOM 730 C CA . PHE A 1 90 ? -12.505 -38.729 -18.779 1.00 36.75 90 PHE A CA 1
ATOM 731 C C . PHE A 1 90 ? -13.104 -38.585 -17.366 1.00 36.75 90 PHE A C 1
ATOM 733 O O . PHE A 1 90 ? -13.246 -39.586 -16.675 1.00 36.75 90 PHE A O 1
ATOM 740 N N . CYS A 1 91 ? -13.461 -37.343 -17.016 1.00 36.84 91 CYS A N 1
ATOM 741 C CA . CYS A 1 91 ? -14.413 -36.831 -16.011 1.00 36.84 91 CYS A CA 1
ATOM 742 C C . CYS A 1 91 ? -14.599 -37.485 -14.627 1.00 36.84 91 CYS A C 1
ATOM 744 O O . CYS A 1 91 ? -14.942 -38.651 -14.506 1.00 36.84 91 CYS A O 1
ATOM 746 N N . MET A 1 92 ? -14.710 -36.617 -13.613 1.00 38.41 92 MET A N 1
ATOM 747 C CA . MET A 1 92 ? -15.986 -36.432 -12.904 1.00 38.41 92 MET A CA 1
ATOM 748 C C . MET A 1 92 ? -16.069 -35.006 -12.348 1.00 38.41 92 MET A C 1
ATOM 750 O O . MET A 1 92 ? -15.244 -34.570 -11.549 1.00 38.41 92 MET A O 1
ATOM 754 N N . LEU A 1 93 ? -17.052 -34.272 -12.862 1.00 47.72 93 LEU A N 1
ATOM 755 C CA . LEU A 1 93 ? -17.502 -32.983 -12.360 1.00 47.72 93 LEU A CA 1
ATOM 756 C C . LEU A 1 93 ? -18.393 -33.189 -11.135 1.00 47.72 93 LEU A C 1
ATOM 758 O O . LEU A 1 93 ? -19.042 -34.218 -10.987 1.00 47.72 93 LEU A O 1
ATOM 762 N N . PHE A 1 94 ? -18.532 -32.081 -10.411 1.00 44.78 94 PHE A N 1
ATOM 763 C CA . PHE A 1 94 ? -19.697 -31.725 -9.614 1.00 44.78 94 PHE A CA 1
ATOM 764 C C . PHE A 1 94 ? -19.865 -32.488 -8.307 1.00 44.78 94 PHE A C 1
ATOM 766 O O . PHE A 1 94 ? -20.432 -33.567 -8.279 1.00 44.78 94 PHE A O 1
ATOM 773 N N . LEU A 1 95 ? -19.438 -31.841 -7.219 1.00 48.62 95 LEU A N 1
ATOM 774 C CA . LEU A 1 95 ? -20.145 -31.778 -5.936 1.00 48.62 95 LEU A CA 1
ATOM 775 C C . LEU A 1 95 ? -19.419 -30.761 -5.034 1.00 48.62 95 LEU A C 1
ATOM 777 O O . LEU A 1 95 ? -18.668 -31.116 -4.135 1.00 48.62 95 LEU A O 1
ATOM 781 N N . LEU A 1 96 ? -19.647 -29.470 -5.275 1.00 45.28 96 LEU A N 1
ATOM 782 C CA . LEU A 1 96 ? -19.475 -28.440 -4.245 1.00 45.28 96 LEU A CA 1
ATOM 783 C C . LEU A 1 96 ? -20.736 -27.572 -4.286 1.00 45.28 96 LEU A C 1
ATOM 785 O O . LEU A 1 96 ? -20.855 -26.638 -5.067 1.00 45.28 96 LEU A O 1
ATOM 789 N N . HIS A 1 97 ? -21.833 -28.112 -3.756 1.00 41.88 97 HIS A N 1
ATOM 790 C CA . HIS A 1 97 ? -22.296 -27.797 -2.400 1.00 41.88 97 HIS A CA 1
ATOM 791 C C . HIS A 1 97 ? -22.409 -26.285 -2.174 1.00 41.88 97 HIS A C 1
ATOM 793 O O . HIS A 1 97 ? -21.484 -25.628 -1.713 1.00 41.88 97 HIS A O 1
ATOM 799 N N . LEU A 1 98 ? -23.579 -25.755 -2.542 1.00 48.00 98 LEU A N 1
ATOM 800 C CA . LEU A 1 98 ? -24.491 -25.085 -1.608 1.00 48.00 98 LEU A CA 1
ATOM 801 C C . LEU A 1 98 ? -23.814 -24.459 -0.372 1.00 48.00 98 LEU A C 1
ATOM 803 O O . LEU A 1 98 ? -23.993 -24.926 0.745 1.00 48.00 98 LEU A O 1
ATOM 807 N N . CYS A 1 99 ? -23.099 -23.356 -0.588 1.00 43.97 99 CYS A N 1
ATOM 808 C CA . CYS A 1 99 ? -22.735 -22.381 0.446 1.00 43.97 99 CYS A CA 1
ATOM 809 C C . CYS A 1 99 ? -23.051 -20.946 -0.024 1.00 43.97 99 CYS A C 1
ATOM 811 O O . CYS A 1 99 ? -22.341 -20.005 0.309 1.00 43.97 99 CYS A O 1
ATOM 813 N N . LEU A 1 100 ? -24.109 -20.762 -0.824 1.00 43.88 100 LEU A N 1
ATOM 814 C CA . LEU A 1 100 ? -24.546 -19.447 -1.324 1.00 43.88 100 LEU A CA 1
ATOM 815 C C . LEU A 1 100 ? -25.689 -18.857 -0.486 1.00 43.88 100 LEU A C 1
ATOM 817 O O . LEU A 1 100 ? -26.651 -18.308 -1.013 1.00 43.88 100 LEU A O 1
ATOM 821 N N . LEU A 1 101 ? -25.571 -18.962 0.834 1.00 42.12 101 LEU A N 1
ATOM 822 C CA . LEU A 1 101 ? -26.265 -18.067 1.752 1.00 42.12 101 LEU A CA 1
ATOM 823 C C . LEU A 1 101 ? -25.184 -17.232 2.433 1.00 42.12 101 LEU A C 1
ATOM 825 O O . LEU A 1 101 ? -24.778 -17.520 3.559 1.00 42.12 101 LEU A O 1
ATOM 829 N N . ASP A 1 102 ? -24.682 -16.225 1.711 1.00 41.06 102 ASP A N 1
ATOM 830 C CA . ASP A 1 102 ? -23.853 -15.171 2.299 1.00 41.06 102 ASP A CA 1
ATOM 831 C C . ASP A 1 102 ? -24.772 -14.356 3.217 1.00 41.06 102 ASP A C 1
ATOM 833 O O . ASP A 1 102 ? -25.429 -13.392 2.828 1.00 41.06 102 ASP A O 1
ATOM 837 N N . SER A 1 103 ? -24.938 -14.864 4.435 1.00 47.19 103 SER A N 1
ATOM 838 C CA . SER A 1 103 ? -25.637 -14.178 5.511 1.00 47.19 103 SER A CA 1
ATOM 839 C C . SER A 1 103 ? -24.773 -12.971 5.828 1.00 47.19 103 SER A C 1
ATOM 841 O O . SER A 1 103 ? -23.673 -13.185 6.325 1.00 47.19 103 SER A O 1
ATOM 843 N N . GLY A 1 104 ? -25.214 -11.756 5.478 1.00 53.31 104 GLY A N 1
ATOM 844 C CA . GLY A 1 104 ? -24.429 -10.521 5.595 1.00 53.31 104 GLY A CA 1
ATOM 845 C C . GLY A 1 104 ? -23.580 -10.499 6.866 1.00 53.31 104 GLY A C 1
ATOM 846 O O . GLY A 1 104 ? -24.089 -10.272 7.965 1.00 53.31 104 GLY A O 1
ATOM 847 N N . ARG A 1 105 ? -22.289 -10.833 6.732 1.00 63.28 105 ARG A N 1
ATOM 848 C CA . ARG A 1 105 ? -21.396 -10.964 7.883 1.00 63.28 105 ARG A CA 1
ATOM 849 C C . ARG A 1 105 ? -20.938 -9.568 8.250 1.00 63.28 105 ARG A C 1
ATOM 851 O O . ARG A 1 105 ? -20.052 -9.008 7.615 1.00 63.28 105 ARG A O 1
ATOM 858 N N . THR A 1 106 ? -21.520 -9.029 9.312 1.00 84.38 106 THR A N 1
ATOM 859 C CA . THR A 1 106 ? -20.960 -7.863 9.992 1.00 84.38 106 THR A CA 1
ATOM 860 C C . THR A 1 106 ? -19.573 -8.232 10.510 1.00 84.38 106 THR A C 1
ATOM 862 O O . THR A 1 106 ? -19.429 -9.233 11.215 1.00 84.38 106 THR A O 1
ATOM 865 N N . GLY A 1 107 ? -18.564 -7.434 10.186 1.00 93.12 107 GLY A N 1
ATOM 866 C CA . GLY A 1 107 ? -17.186 -7.664 10.627 1.00 93.12 107 GLY A CA 1
ATOM 867 C C . GLY A 1 107 ? -16.573 -6.445 11.289 1.00 93.12 107 GLY A C 1
ATOM 868 O O . GLY A 1 107 ? -17.087 -5.330 11.162 1.00 93.12 107 GLY A O 1
ATOM 869 N N . LYS A 1 108 ? -15.488 -6.673 12.024 1.00 97.00 108 LYS A N 1
ATOM 870 C CA . LYS A 1 108 ? -14.740 -5.632 12.727 1.00 97.00 108 LYS A CA 1
ATOM 871 C C . LYS A 1 108 ? -13.583 -5.149 11.857 1.00 97.00 108 LYS A C 1
ATOM 873 O O . LYS A 1 108 ? -12.657 -5.906 11.580 1.00 97.00 108 LYS A O 1
ATOM 878 N N . VAL A 1 109 ? -13.632 -3.891 11.447 1.00 97.81 109 VAL A N 1
ATOM 879 C CA . VAL A 1 109 ? -12.649 -3.260 10.565 1.00 97.81 109 VAL A CA 1
ATOM 880 C C . VAL A 1 109 ? -11.764 -2.335 11.393 1.00 97.81 109 VAL A C 1
ATOM 882 O O . VAL A 1 109 ? -12.259 -1.389 12.009 1.00 97.81 109 VAL A O 1
ATOM 885 N N . LEU A 1 110 ? -10.464 -2.610 11.401 1.00 98.06 110 LEU A N 1
ATOM 886 C CA . LEU A 1 110 ? -9.456 -1.684 11.909 1.00 98.06 110 LEU A CA 1
ATOM 887 C C . LEU A 1 110 ? -9.004 -0.775 10.767 1.00 98.06 110 LEU A C 1
ATOM 889 O O . LEU A 1 110 ? -8.855 -1.237 9.637 1.00 98.06 110 LEU A O 1
ATOM 893 N N . VAL A 1 111 ? -8.787 0.505 11.043 1.00 97.38 111 VAL A N 1
ATOM 894 C CA . VAL A 1 111 ? -8.385 1.476 10.025 1.00 97.38 111 VAL A CA 1
ATOM 895 C C . VAL A 1 111 ? -7.131 2.217 10.472 1.00 97.38 111 VAL A C 1
ATOM 897 O O . VAL A 1 111 ? -7.109 2.792 11.561 1.00 97.38 111 VAL A O 1
ATOM 900 N N . TRP A 1 112 ? -6.130 2.237 9.593 1.00 96.25 112 TRP A N 1
ATOM 901 C CA . TRP A 1 112 ? -4.906 3.032 9.685 1.00 96.25 112 TRP A CA 1
ATOM 902 C C . TRP A 1 112 ? -4.925 4.118 8.594 1.00 96.25 112 TRP A C 1
ATOM 904 O O . TRP A 1 112 ? -4.507 3.860 7.461 1.00 96.25 112 TRP A O 1
ATOM 914 N N . PRO A 1 113 ? -5.513 5.297 8.874 1.00 94.25 113 PRO A N 1
ATOM 915 C CA . PRO A 1 113 ? -5.755 6.328 7.875 1.00 94.25 113 PRO A CA 1
ATOM 916 C C . PRO A 1 113 ? -4.572 7.294 7.716 1.00 94.25 113 PRO A C 1
ATOM 918 O O . PRO A 1 113 ? -3.771 7.491 8.627 1.00 94.25 113 PRO A O 1
ATOM 921 N N . VAL A 1 114 ? -4.556 7.995 6.582 1.00 90.94 114 VAL A N 1
ATOM 922 C CA . VAL A 1 114 ? -3.797 9.237 6.372 1.00 90.94 114 VAL A CA 1
ATOM 923 C C . VAL A 1 114 ? -4.782 10.384 6.157 1.00 90.94 114 VAL A C 1
ATOM 925 O O . VAL A 1 114 ? -5.883 10.188 5.641 1.00 90.94 114 VAL A O 1
ATOM 928 N N . ASP A 1 115 ? -4.401 11.579 6.598 1.00 88.19 115 ASP A N 1
ATOM 929 C CA . ASP A 1 115 ? -5.244 12.773 6.575 1.00 88.19 115 ASP A CA 1
ATOM 930 C C . ASP A 1 115 ? -5.456 13.350 5.149 1.00 88.19 115 ASP A C 1
ATOM 932 O O . ASP A 1 115 ? -4.977 12.813 4.149 1.00 88.19 115 ASP A O 1
ATOM 936 N N . PHE A 1 116 ? -6.178 14.466 5.031 1.00 90.44 116 PHE A N 1
ATOM 937 C CA . PHE A 1 116 ? -6.422 15.193 3.774 1.00 90.44 116 PHE A CA 1
ATOM 938 C C . PHE A 1 116 ? -7.153 14.375 2.689 1.00 90.44 116 PHE A C 1
ATOM 940 O O . PHE A 1 116 ? -8.215 13.803 2.933 1.00 90.44 116 PHE A O 1
ATOM 947 N N . SER A 1 117 ? -6.641 14.371 1.453 1.00 89.88 117 SER A N 1
ATOM 948 C CA . SER A 1 117 ? -7.257 13.718 0.290 1.00 89.88 117 SER A CA 1
ATOM 949 C C . SER A 1 117 ? -7.415 12.208 0.475 1.00 89.88 117 SER A C 1
ATOM 951 O O . SER A 1 117 ? -8.359 11.619 -0.054 1.00 89.88 117 SER A O 1
ATOM 953 N N . HIS A 1 118 ? -6.527 11.591 1.251 1.00 91.88 118 HIS A N 1
ATOM 954 C CA . HIS A 1 118 ? -6.556 10.169 1.578 1.00 91.88 118 HIS A CA 1
ATOM 955 C C . HIS A 1 118 ? -7.766 9.855 2.449 1.00 91.88 118 HIS A C 1
ATOM 957 O O . HIS A 1 118 ? -8.573 8.982 2.116 1.00 91.88 118 HIS A O 1
ATOM 963 N N . TRP A 1 119 ? -7.968 10.669 3.486 1.00 93.19 119 TRP A N 1
ATOM 964 C CA . TRP A 1 119 ? -9.135 10.585 4.347 1.00 93.19 119 TRP A CA 1
ATOM 965 C C . TRP A 1 119 ? -10.444 10.807 3.588 1.00 93.19 119 TRP A C 1
ATOM 967 O O . TRP A 1 119 ? -11.388 10.051 3.793 1.00 93.19 119 TRP A O 1
ATOM 977 N N . ILE A 1 120 ? -10.514 11.785 2.677 1.00 91.81 120 ILE A N 1
ATOM 978 C CA . ILE A 1 120 ? -11.738 12.054 1.898 1.00 91.81 120 ILE A CA 1
ATOM 979 C C . ILE A 1 120 ? -12.175 10.811 1.110 1.00 91.81 120 ILE A C 1
ATOM 981 O O . ILE A 1 120 ? -13.353 10.458 1.136 1.00 91.81 120 ILE A O 1
ATOM 985 N N . ASN A 1 121 ? -11.239 10.127 0.447 1.00 90.12 121 ASN A N 1
ATOM 986 C CA . ASN A 1 121 ? -11.542 8.907 -0.305 1.00 90.12 121 ASN A CA 1
ATOM 987 C C . ASN A 1 121 ? -11.920 7.742 0.618 1.00 90.12 121 ASN A C 1
ATOM 989 O O . ASN A 1 121 ? -12.906 7.044 0.376 1.00 90.12 121 ASN A O 1
ATOM 993 N N . LEU A 1 122 ? -11.146 7.541 1.685 1.00 93.94 122 LEU A N 1
ATOM 994 C CA . LEU A 1 122 ? -11.352 6.446 2.624 1.00 93.94 122 LEU A CA 1
ATOM 995 C C . LEU A 1 122 ? -12.679 6.587 3.378 1.00 93.94 122 LEU A C 1
ATOM 997 O O . LEU A 1 122 ? -13.406 5.606 3.524 1.00 93.94 122 LEU A O 1
ATOM 1001 N N . LYS A 1 123 ? -13.039 7.805 3.790 1.00 94.56 123 LYS A N 1
ATOM 1002 C CA . LYS A 1 123 ? -14.265 8.103 4.535 1.00 94.56 123 LYS A CA 1
ATOM 1003 C C . LYS A 1 123 ? -15.512 7.586 3.818 1.00 94.56 123 LYS A C 1
ATOM 1005 O O . LYS A 1 123 ? -16.342 6.963 4.468 1.00 94.56 123 LYS A O 1
ATOM 1010 N N . VAL A 1 124 ? -15.609 7.767 2.500 1.00 94.62 124 VAL A N 1
ATOM 1011 C CA . VAL A 1 124 ? -16.759 7.293 1.704 1.00 94.62 124 VAL A CA 1
ATOM 1012 C C . VAL A 1 124 ? -16.896 5.767 1.771 1.00 94.62 124 VAL A C 1
ATOM 1014 O O . VAL A 1 124 ? -18.000 5.242 1.896 1.00 94.62 124 VAL A O 1
ATOM 1017 N N . ILE A 1 125 ? -15.775 5.041 1.736 1.00 95.88 125 ILE A N 1
ATOM 1018 C CA . ILE A 1 125 ? -15.761 3.575 1.855 1.00 95.88 125 ILE A CA 1
ATOM 1019 C C . ILE A 1 125 ? -16.166 3.151 3.271 1.00 95.88 125 ILE A C 1
ATOM 1021 O O . ILE A 1 125 ? -16.949 2.217 3.436 1.00 95.88 125 ILE A O 1
ATOM 1025 N N . LEU A 1 126 ? -15.655 3.838 4.296 1.00 96.62 126 LEU A N 1
ATOM 1026 C CA . LEU A 1 126 ? -15.971 3.546 5.695 1.00 96.62 126 LEU A CA 1
ATOM 1027 C C . LEU A 1 126 ? -17.435 3.827 6.036 1.00 96.62 126 LEU A C 1
ATOM 1029 O O . LEU A 1 126 ? -18.035 3.064 6.784 1.00 96.62 126 LEU A O 1
ATOM 1033 N N . GLU A 1 127 ? -18.020 4.892 5.492 1.00 95.81 127 GLU A N 1
ATOM 1034 C CA . GLU A 1 127 ? -19.445 5.193 5.654 1.00 95.81 127 GLU A CA 1
ATOM 1035 C C . GLU A 1 127 ? -20.310 4.081 5.059 1.00 95.81 127 GLU A C 1
ATOM 1037 O O . GLU A 1 127 ? -21.218 3.595 5.727 1.00 95.81 127 GLU A O 1
ATOM 1042 N N . GLU A 1 128 ? -19.983 3.599 3.860 1.00 95.94 128 GLU A N 1
ATOM 1043 C CA . GLU A 1 128 ? -20.714 2.490 3.241 1.00 95.94 128 GLU A CA 1
ATOM 1044 C C . GLU A 1 128 ? -20.537 1.173 4.018 1.00 95.94 128 GLU A C 1
ATOM 1046 O O . GLU A 1 128 ? -21.507 0.454 4.254 1.00 95.94 128 GLU A O 1
ATOM 1051 N N . LEU A 1 129 ? -19.326 0.869 4.498 1.00 96.50 129 LEU A N 1
ATOM 1052 C CA . LEU A 1 129 ? -19.091 -0.283 5.379 1.00 96.50 129 LEU A CA 1
ATOM 1053 C C . LEU A 1 129 ? -19.890 -0.165 6.686 1.00 96.50 129 LEU A C 1
ATOM 1055 O O . LEU A 1 129 ? -20.472 -1.144 7.156 1.00 96.50 129 LEU A O 1
ATOM 1059 N N . HIS A 1 130 ? -19.952 1.030 7.271 1.00 95.69 130 HIS A N 1
ATOM 1060 C CA . HIS A 1 130 ? -20.744 1.285 8.468 1.00 95.69 130 HIS A CA 1
ATOM 1061 C C . HIS A 1 130 ? -22.239 1.060 8.213 1.00 95.69 130 HIS A C 1
ATOM 1063 O O . HIS A 1 130 ? -22.894 0.370 8.994 1.00 95.69 130 HIS A O 1
ATOM 1069 N N . LEU A 1 131 ? -22.765 1.573 7.094 1.00 95.06 131 LEU A N 1
ATOM 1070 C CA . LEU A 1 131 ? -24.156 1.377 6.670 1.00 95.06 131 LEU A CA 1
ATOM 1071 C C . LEU A 1 131 ? -24.497 -0.104 6.458 1.00 95.06 131 LEU A C 1
ATOM 1073 O O . LEU A 1 131 ? -25.609 -0.529 6.764 1.00 95.06 131 LEU A O 1
ATOM 1077 N N . ARG A 1 132 ? -23.529 -0.911 6.010 1.00 94.44 132 ARG A N 1
ATOM 1078 C CA . ARG A 1 132 ? -23.654 -2.375 5.883 1.00 94.44 132 ARG A CA 1
ATOM 1079 C C . ARG A 1 132 ? -23.486 -3.135 7.204 1.00 94.44 132 ARG A C 1
ATOM 1081 O O . ARG A 1 132 ? -23.498 -4.363 7.218 1.00 94.44 132 ARG A O 1
ATOM 1088 N N . GLY A 1 133 ? -23.358 -2.425 8.326 1.00 94.56 133 GLY A N 1
ATOM 1089 C CA . GLY A 1 133 ? -23.321 -2.994 9.673 1.00 94.56 133 GLY A CA 1
ATOM 1090 C C . GLY A 1 133 ? -21.928 -3.402 10.160 1.00 94.56 133 GLY A C 1
ATOM 1091 O O . GLY A 1 133 ? -21.816 -4.043 11.209 1.00 94.56 133 GLY A O 1
ATOM 1092 N N . HIS A 1 134 ? -20.855 -3.047 9.446 1.00 96.50 134 HIS A N 1
ATOM 1093 C CA . HIS A 1 134 ? -19.495 -3.294 9.921 1.00 96.50 134 HIS A CA 1
ATOM 1094 C C . HIS A 1 134 ? -19.144 -2.378 11.102 1.00 96.50 134 HIS A C 1
ATOM 1096 O O . HIS A 1 134 ? -19.461 -1.186 11.133 1.00 96.50 134 HIS A O 1
ATOM 1102 N N . LYS A 1 135 ? -18.445 -2.944 12.088 1.00 97.12 135 LYS A N 1
ATOM 1103 C CA . LYS A 1 135 ? -17.946 -2.206 13.252 1.00 97.12 135 LYS A CA 1
ATOM 1104 C C . LYS A 1 135 ? -16.564 -1.672 12.933 1.00 97.12 135 LYS A C 1
ATOM 1106 O O . LYS A 1 135 ? -15.633 -2.451 12.768 1.00 97.12 135 LYS A O 1
ATOM 1111 N N . ILE A 1 136 ? -16.432 -0.358 12.864 1.00 97.69 136 ILE A N 1
ATOM 1112 C CA . ILE A 1 136 ? -15.190 0.295 12.454 1.00 97.69 136 ILE A CA 1
ATOM 1113 C C . ILE A 1 136 ? -14.489 0.885 13.681 1.00 97.69 136 ILE A C 1
ATOM 1115 O O . ILE A 1 136 ? -15.139 1.407 14.589 1.00 97.69 136 ILE A O 1
ATOM 1119 N N . THR A 1 137 ? -13.164 0.768 13.728 1.00 97.56 137 THR A N 1
ATOM 1120 C CA . THR A 1 137 ? -12.294 1.458 14.690 1.00 97.56 137 THR A CA 1
ATOM 1121 C C . THR A 1 137 ? -11.134 2.109 13.953 1.00 97.56 137 THR A C 1
ATOM 1123 O O . THR A 1 137 ? -10.415 1.429 13.223 1.00 97.56 137 THR A O 1
ATOM 1126 N N . LEU A 1 138 ? -10.949 3.412 14.147 1.00 96.31 138 LEU A N 1
ATOM 1127 C CA . LEU A 1 138 ? -9.834 4.160 13.569 1.00 96.31 138 LEU A CA 1
ATOM 1128 C C . LEU A 1 138 ? -8.721 4.335 14.584 1.00 96.31 138 LEU A C 1
ATOM 1130 O O . LEU A 1 138 ? -8.999 4.711 15.717 1.00 96.31 138 LEU A O 1
ATOM 1134 N N . LEU A 1 139 ? -7.480 4.152 14.144 1.00 95.31 139 LEU A N 1
ATOM 1135 C CA . LEU A 1 139 ? -6.291 4.548 14.890 1.00 95.31 139 LEU A CA 1
ATOM 1136 C C . LEU A 1 139 ? -5.820 5.901 14.355 1.00 95.31 139 LEU A C 1
ATOM 1138 O O . LEU A 1 139 ? -5.263 5.965 13.262 1.00 95.31 139 LEU A O 1
ATOM 1142 N N . VAL A 1 140 ? -6.089 6.989 15.076 1.00 92.81 140 VAL A N 1
ATOM 1143 C CA . VAL A 1 140 ? -5.807 8.348 14.586 1.00 92.81 140 VAL A CA 1
ATOM 1144 C C . VAL A 1 140 ? -4.717 9.011 15.425 1.00 92.81 140 VAL A C 1
ATOM 1146 O O . VAL A 1 140 ? -4.890 9.122 16.636 1.00 92.81 140 VAL A O 1
ATOM 1149 N N . PRO A 1 141 ? -3.616 9.492 14.821 1.00 92.19 141 PRO A N 1
ATOM 1150 C CA . PRO A 1 141 ? -2.633 10.316 15.522 1.00 92.19 141 PRO A CA 1
ATOM 1151 C C . PRO A 1 141 ? -3.259 11.565 16.147 1.00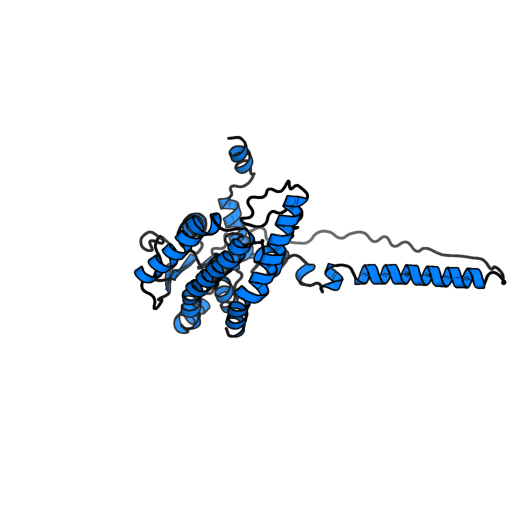 92.19 141 PRO A C 1
ATOM 1153 O O . PRO A 1 141 ? -4.067 12.230 15.503 1.00 92.19 141 PRO A O 1
ATOM 1156 N N . SER A 1 142 ? -2.836 11.945 17.354 1.00 89.44 142 SER A N 1
ATOM 1157 C CA . SER A 1 142 ? -3.342 13.132 18.066 1.00 89.44 142 SER A CA 1
ATOM 1158 C C . SER A 1 142 ? -3.124 14.465 17.326 1.00 89.44 142 SER A C 1
ATOM 1160 O O . SER A 1 142 ? -3.740 15.472 17.664 1.00 89.44 142 SER A O 1
ATOM 1162 N N . GLN A 1 143 ? -2.245 14.494 16.320 1.00 84.69 143 GLN A N 1
ATOM 1163 C CA . GLN A 1 143 ? -1.933 15.661 15.484 1.00 84.69 143 GLN A CA 1
ATOM 1164 C C . GLN A 1 143 ? -2.814 15.746 14.225 1.00 84.69 143 GLN A C 1
ATOM 1166 O O . GLN A 1 143 ? -2.567 16.604 13.376 1.00 84.69 143 GLN A O 1
ATOM 1171 N N . ASN A 1 144 ? -3.830 14.890 14.082 1.00 87.31 144 ASN A N 1
ATOM 1172 C CA . ASN A 1 144 ? -4.748 14.920 12.946 1.00 87.31 144 ASN A CA 1
ATOM 1173 C C . ASN A 1 144 ? -5.387 16.305 12.731 1.00 87.31 144 ASN A C 1
ATOM 1175 O O . ASN A 1 144 ? -5.642 17.088 13.655 1.00 87.31 144 ASN A O 1
ATOM 1179 N N . LEU A 1 145 ? -5.643 16.609 11.466 1.00 85.31 145 LEU A N 1
ATOM 1180 C CA . LEU A 1 145 ? -6.047 17.906 10.948 1.00 85.31 145 LEU A CA 1
ATOM 1181 C C . LEU A 1 145 ? -7.484 17.888 10.422 1.00 85.31 145 LEU A C 1
ATOM 1183 O O . LEU A 1 145 ? -8.254 18.762 10.816 1.00 85.31 145 LEU A O 1
ATOM 1187 N N . LEU A 1 146 ? -7.867 16.921 9.576 1.00 86.25 146 LEU A N 1
ATOM 1188 C CA . LEU A 1 146 ? -9.188 16.906 8.920 1.00 86.25 146 LEU A CA 1
ATOM 1189 C C . LEU A 1 146 ? -10.178 15.931 9.571 1.00 86.25 146 LEU A C 1
ATOM 1191 O O . LEU A 1 146 ? -11.392 16.100 9.438 1.00 86.25 146 LEU A O 1
ATOM 1195 N N . ILE A 1 147 ? -9.690 14.908 10.276 1.00 87.75 147 ILE A N 1
ATOM 1196 C CA . ILE A 1 147 ? -10.542 13.869 10.873 1.00 87.75 147 ILE A CA 1
ATOM 1197 C C . ILE A 1 147 ? -11.270 14.419 12.113 1.00 87.75 147 ILE A C 1
ATOM 1199 O O . ILE A 1 147 ? -10.746 14.392 13.219 1.00 87.75 147 ILE A O 1
ATOM 1203 N N . ASP A 1 148 ? -12.499 14.903 11.938 1.00 86.62 148 ASP A N 1
ATOM 1204 C CA . ASP A 1 148 ? -13.355 15.369 13.036 1.00 86.62 148 ASP A CA 1
ATOM 1205 C C . ASP A 1 148 ? -14.089 14.194 13.703 1.00 86.62 148 ASP A C 1
ATOM 1207 O O . ASP A 1 148 ? -15.129 13.733 13.223 1.00 86.62 148 ASP A O 1
ATOM 1211 N N . HIS A 1 149 ? -13.553 13.718 14.828 1.00 84.75 149 HIS A N 1
ATOM 1212 C CA . HIS A 1 149 ? -14.094 12.580 15.582 1.00 84.75 149 HIS A CA 1
ATOM 1213 C C . HIS A 1 149 ? -15.529 12.792 16.075 1.00 84.75 149 HIS A C 1
ATOM 1215 O O . HIS A 1 149 ? -16.246 11.818 16.281 1.00 84.75 149 HIS A O 1
ATOM 1221 N N . THR A 1 150 ? -15.976 14.042 16.228 1.00 84.31 150 THR A N 1
ATOM 1222 C CA . THR A 1 150 ? -17.338 14.349 16.697 1.00 84.31 150 THR A CA 1
ATOM 1223 C C . THR A 1 150 ? -18.404 14.082 15.636 1.00 84.31 150 THR A C 1
ATOM 1225 O O . THR A 1 150 ? -19.578 13.919 15.959 1.00 84.31 150 THR A O 1
ATOM 1228 N N . LYS A 1 151 ? -18.001 14.017 14.362 1.00 87.25 151 LYS A N 1
ATOM 1229 C CA . LYS A 1 151 ? -18.890 13.826 13.205 1.00 87.25 151 LYS A CA 1
ATOM 1230 C C . LYS A 1 151 ? -18.804 12.426 12.612 1.00 87.25 151 LYS A C 1
ATOM 1232 O O . LYS A 1 151 ? -19.316 12.186 11.520 1.00 87.25 151 LYS A O 1
ATOM 1237 N N . ILE A 1 152 ? -18.116 11.520 13.295 1.00 89.25 152 ILE A N 1
ATOM 1238 C CA . ILE A 1 152 ? -17.847 10.173 12.820 1.00 89.25 152 ILE A CA 1
ATOM 1239 C C . ILE A 1 152 ? -18.729 9.183 13.599 1.00 89.25 152 ILE A C 1
ATOM 1241 O O . ILE A 1 152 ? -18.707 9.196 14.827 1.00 89.25 152 ILE A O 1
ATOM 1245 N N . PRO A 1 153 ? -19.492 8.305 12.917 1.00 91.62 153 PRO A N 1
ATOM 1246 C CA . PRO A 1 153 ? -20.427 7.390 13.577 1.00 91.62 153 PRO A CA 1
ATOM 1247 C C . PRO A 1 153 ? -19.774 6.086 14.080 1.00 91.62 153 PRO A C 1
ATOM 1249 O O . PRO A 1 153 ? -20.469 5.175 14.528 1.00 91.62 153 PRO A O 1
ATOM 1252 N N . TYR A 1 154 ? -18.448 5.960 13.987 1.00 93.19 154 TYR A N 1
ATOM 1253 C CA . TYR A 1 154 ? -17.690 4.772 14.387 1.00 93.19 154 TYR A CA 1
ATOM 1254 C C . TYR A 1 154 ? -16.588 5.085 15.406 1.00 93.19 154 TYR A C 1
ATOM 1256 O O . TYR A 1 154 ? -16.266 6.242 15.662 1.00 93.19 154 TYR A O 1
ATOM 1264 N N . ASN A 1 155 ? -16.028 4.036 16.018 1.00 94.75 155 ASN A N 1
ATOM 1265 C CA . ASN A 1 155 ? -15.081 4.169 17.121 1.00 94.75 155 ASN A CA 1
ATOM 1266 C C . ASN A 1 155 ? -13.761 4.809 16.666 1.00 94.75 155 ASN A C 1
ATOM 1268 O O . ASN A 1 155 ? -13.253 4.512 15.580 1.00 94.75 155 ASN A O 1
ATOM 1272 N N . VAL A 1 156 ? -13.181 5.640 17.527 1.00 95.06 156 VAL A N 1
ATOM 1273 C CA . VAL A 1 156 ? -11.899 6.308 17.296 1.00 95.06 156 VAL A CA 1
ATOM 1274 C C . VAL A 1 156 ? -11.002 6.068 18.501 1.00 95.06 156 VAL A C 1
ATOM 1276 O O . VAL A 1 156 ? -11.364 6.381 19.631 1.00 95.06 156 VAL A O 1
ATOM 1279 N N . GLU A 1 157 ? -9.811 5.555 18.234 1.00 94.19 157 GLU A N 1
ATOM 1280 C CA . GLU A 1 157 ? -8.717 5.408 19.179 1.00 94.19 157 GLU A CA 1
ATOM 1281 C C . GLU A 1 157 ? -7.642 6.447 18.837 1.00 94.19 157 GLU A C 1
ATOM 1283 O O . GLU A 1 157 ? -7.068 6.427 17.744 1.00 94.19 157 GLU A O 1
ATOM 1288 N N . ILE A 1 158 ? -7.386 7.377 19.758 1.00 93.19 158 ILE A N 1
ATOM 1289 C CA . ILE A 1 158 ? -6.408 8.447 19.541 1.00 93.19 158 ILE A CA 1
ATOM 1290 C C . ILE A 1 158 ? -5.023 7.963 19.973 1.00 93.19 158 ILE A C 1
ATOM 1292 O O . ILE A 1 158 ? -4.790 7.676 21.148 1.00 93.19 158 ILE A O 1
ATOM 1296 N N . LEU A 1 159 ? -4.091 7.928 19.026 1.00 92.62 159 LEU A N 1
ATOM 1297 C CA . LEU A 1 159 ? -2.687 7.627 19.262 1.00 92.62 159 LEU A CA 1
ATOM 1298 C C . LEU A 1 159 ? -1.982 8.885 19.766 1.00 92.62 159 LEU A C 1
ATOM 1300 O O . LEU A 1 159 ? -1.765 9.835 19.013 1.00 92.62 159 LEU A O 1
ATOM 1304 N N . GLN A 1 160 ? -1.646 8.898 21.052 1.00 90.94 160 GLN A N 1
ATOM 1305 C CA . GLN A 1 160 ? -0.968 10.031 21.675 1.00 90.94 160 GLN A CA 1
ATOM 1306 C C . GLN A 1 160 ? 0.494 10.075 21.236 1.00 90.94 160 GLN A C 1
ATOM 1308 O O . GLN A 1 160 ? 1.269 9.179 21.577 1.00 90.94 160 GLN A O 1
ATOM 1313 N N . LEU A 1 161 ? 0.875 11.119 20.496 1.00 90.19 161 LEU A N 1
ATOM 1314 C CA . LEU A 1 161 ? 2.268 11.346 20.098 1.00 90.19 161 LEU A CA 1
ATOM 1315 C C . LEU A 1 161 ? 2.879 12.501 20.893 1.00 90.19 161 LEU A C 1
ATOM 1317 O O . LEU A 1 161 ? 2.200 13.467 21.230 1.00 90.19 161 LEU A O 1
ATOM 1321 N N . SER A 1 162 ? 4.187 12.428 21.133 1.00 86.81 162 SER A N 1
ATOM 1322 C CA . SER A 1 162 ? 4.949 13.429 21.894 1.00 86.81 162 SER A CA 1
ATOM 1323 C C . SER A 1 162 ? 5.126 14.777 21.182 1.00 86.81 162 SER A C 1
ATOM 1325 O O . SER A 1 162 ? 5.552 15.749 21.800 1.00 86.81 162 SER A O 1
ATOM 1327 N N . VAL A 1 163 ? 4.825 14.846 19.885 1.00 88.12 163 VAL A N 1
ATOM 1328 C CA . VAL A 1 163 ? 5.039 16.031 19.044 1.00 88.12 163 VAL A CA 1
ATOM 1329 C C . VAL A 1 163 ? 3.805 16.929 19.073 1.00 88.12 163 VAL A C 1
ATOM 1331 O O . VAL A 1 163 ? 2.680 16.442 19.038 1.00 88.12 163 VAL A O 1
ATOM 1334 N N . THR A 1 164 ? 3.978 18.248 19.114 1.00 90.25 164 THR A N 1
ATOM 1335 C CA . THR A 1 164 ? 2.832 19.168 19.073 1.00 90.25 164 THR A CA 1
ATOM 1336 C C . THR A 1 164 ? 2.205 19.222 17.679 1.00 90.25 164 THR A C 1
ATOM 1338 O O . THR A 1 164 ? 2.844 18.919 16.667 1.00 90.25 164 THR A O 1
ATOM 1341 N N . LYS A 1 165 ? 0.933 19.622 17.608 1.00 89.88 165 LYS A N 1
ATOM 1342 C CA . LYS A 1 165 ? 0.217 19.755 16.334 1.00 89.88 165 LYS A CA 1
ATOM 1343 C C . LYS A 1 165 ? 0.853 20.826 15.445 1.00 89.88 165 LYS A C 1
ATOM 1345 O O . LYS A 1 165 ? 0.951 20.642 14.237 1.00 89.88 165 LYS A O 1
ATOM 1350 N N . GLU A 1 166 ? 1.342 21.905 16.045 1.00 91.56 166 GLU A N 1
ATOM 1351 C CA . GLU A 1 166 ? 2.001 23.020 15.365 1.00 91.56 166 GLU A CA 1
ATOM 1352 C C . GLU A 1 166 ? 3.315 22.577 14.716 1.00 91.56 166 GLU A C 1
ATOM 1354 O O . GLU A 1 166 ? 3.528 22.837 13.534 1.00 91.56 166 GLU A O 1
ATOM 1359 N N . ALA A 1 167 ? 4.152 21.837 15.454 1.00 91.25 167 ALA A N 1
ATOM 1360 C CA . ALA A 1 167 ? 5.409 21.308 14.930 1.00 91.25 167 ALA A CA 1
ATOM 1361 C C . ALA A 1 167 ? 5.170 20.330 13.769 1.00 91.25 167 ALA A C 1
ATOM 1363 O O . ALA A 1 167 ? 5.876 20.368 12.763 1.00 91.25 167 ALA A O 1
ATOM 1364 N N . PHE A 1 168 ? 4.134 19.489 13.871 1.00 90.62 168 PHE A N 1
ATOM 1365 C CA . PHE A 1 168 ? 3.742 18.595 12.781 1.00 90.62 168 PHE A CA 1
ATOM 1366 C C . PHE A 1 168 ? 3.277 19.364 11.533 1.00 90.62 168 PHE A C 1
ATOM 1368 O O . PHE A 1 168 ? 3.672 19.022 10.419 1.00 90.62 168 PHE A O 1
ATOM 1375 N N . ILE A 1 169 ? 2.470 20.420 11.701 1.00 91.31 169 ILE A N 1
ATOM 1376 C CA . ILE A 1 169 ? 2.027 21.276 10.589 1.00 91.31 169 ILE A CA 1
ATOM 1377 C C . ILE A 1 169 ? 3.223 21.949 9.910 1.00 91.31 169 ILE A C 1
ATOM 1379 O O . ILE A 1 169 ? 3.259 22.009 8.680 1.00 91.31 169 ILE A O 1
ATOM 1383 N N . GLU A 1 170 ? 4.195 22.446 10.672 1.00 93.00 170 GLU A N 1
ATOM 1384 C CA . GLU A 1 170 ? 5.409 23.066 10.132 1.00 93.00 170 GLU A CA 1
ATOM 1385 C C . GLU A 1 170 ? 6.255 22.063 9.330 1.00 93.00 170 GLU A C 1
ATOM 1387 O O . GLU A 1 170 ? 6.655 22.351 8.194 1.00 93.00 170 GLU A O 1
ATOM 1392 N N . GLU A 1 171 ? 6.468 20.864 9.882 1.00 90.88 171 GLU A N 1
ATOM 1393 C CA . GLU A 1 171 ? 7.187 19.763 9.234 1.00 90.88 171 GLU A CA 1
ATOM 1394 C C . GLU A 1 171 ? 6.506 19.377 7.910 1.00 90.88 171 GLU A C 1
ATOM 1396 O O . GLU A 1 171 ? 7.143 19.380 6.851 1.00 90.88 171 GLU A O 1
ATOM 1401 N N . LEU A 1 172 ? 5.188 19.155 7.935 1.00 90.38 172 LEU A N 1
ATOM 1402 C CA . LEU A 1 172 ? 4.402 18.816 6.750 1.00 90.38 172 LEU A CA 1
ATOM 1403 C C . LEU A 1 172 ? 4.400 19.944 5.707 1.00 90.38 172 LEU A C 1
ATOM 1405 O O . LEU A 1 172 ? 4.613 19.688 4.522 1.00 90.38 172 LEU A O 1
ATOM 1409 N N . SER A 1 173 ? 4.190 21.192 6.128 1.00 92.69 173 SER A N 1
ATOM 1410 C CA . SER A 1 173 ? 4.152 22.351 5.222 1.00 92.69 173 SER A CA 1
ATOM 1411 C C . SER A 1 173 ? 5.490 22.548 4.517 1.00 92.69 173 SER A C 1
ATOM 1413 O O . SER A 1 173 ? 5.531 22.840 3.321 1.00 92.69 173 SER A O 1
ATOM 1415 N N . THR A 1 174 ? 6.592 22.323 5.233 1.00 94.31 174 THR A N 1
ATOM 1416 C CA . THR A 1 174 ? 7.944 22.379 4.672 1.00 94.31 174 THR A CA 1
ATOM 1417 C C . THR A 1 174 ? 8.160 21.293 3.619 1.00 94.31 174 THR A C 1
ATOM 1419 O O . THR A 1 174 ? 8.719 21.576 2.555 1.00 94.31 174 THR A O 1
ATOM 1422 N N . LEU A 1 175 ? 7.714 20.059 3.881 1.00 92.50 175 LEU A N 1
ATOM 1423 C CA . LEU A 1 175 ? 7.801 18.957 2.915 1.00 92.50 175 LEU A CA 1
ATOM 1424 C C . LEU A 1 175 ? 6.986 19.263 1.650 1.00 92.50 175 LEU A C 1
ATOM 1426 O O . LEU A 1 175 ? 7.526 19.180 0.545 1.00 92.50 175 LEU A O 1
ATOM 1430 N N . LEU A 1 176 ? 5.733 19.697 1.812 1.00 91.62 176 LEU A N 1
ATOM 1431 C CA . LEU A 1 176 ? 4.836 20.042 0.704 1.00 91.62 176 LEU A CA 1
ATOM 1432 C C . LEU A 1 176 ? 5.368 21.213 -0.127 1.00 91.62 176 LEU A C 1
ATOM 1434 O O . LEU A 1 176 ? 5.314 21.173 -1.357 1.00 91.62 176 LEU A O 1
ATOM 1438 N N . TYR A 1 177 ? 5.926 22.242 0.517 1.00 94.75 177 TYR A N 1
ATOM 1439 C CA . TYR A 1 177 ? 6.519 23.378 -0.185 1.00 94.75 177 TYR A CA 1
ATOM 1440 C C . TYR A 1 177 ? 7.706 22.945 -1.054 1.00 94.75 177 TYR A C 1
ATOM 1442 O O . TYR A 1 177 ? 7.779 23.307 -2.233 1.00 94.75 177 TYR A O 1
ATOM 1450 N N . LYS A 1 178 ? 8.614 22.128 -0.505 1.00 94.44 178 LYS A N 1
ATOM 1451 C CA . LYS A 1 178 ? 9.774 21.608 -1.246 1.00 94.44 178 LYS A CA 1
ATOM 1452 C C . LYS A 1 178 ? 9.340 20.739 -2.422 1.00 94.44 178 LYS A C 1
ATOM 1454 O O . LYS A 1 178 ? 9.849 20.912 -3.532 1.00 94.44 178 LYS A O 1
ATOM 1459 N N . GLU A 1 179 ? 8.390 19.836 -2.198 1.00 90.19 179 GLU A N 1
ATOM 1460 C CA . GLU A 1 179 ? 7.861 18.950 -3.235 1.00 90.19 179 GLU A CA 1
ATOM 1461 C C . GLU A 1 179 ? 7.172 19.737 -4.361 1.00 90.19 179 GLU A C 1
ATOM 1463 O O . GLU A 1 179 ? 7.468 19.524 -5.537 1.00 90.19 179 GLU A O 1
ATOM 1468 N N . THR A 1 180 ? 6.344 20.722 -4.007 1.00 91.88 180 THR A N 1
ATOM 1469 C CA . THR A 1 180 ? 5.532 21.490 -4.963 1.00 91.88 180 THR A CA 1
ATOM 1470 C C . THR A 1 180 ? 6.339 22.548 -5.718 1.00 91.88 180 THR A C 1
ATOM 1472 O O . THR A 1 180 ? 6.175 22.707 -6.928 1.00 91.88 180 THR A O 1
ATOM 1475 N N . PHE A 1 181 ? 7.206 23.300 -5.031 1.00 93.81 181 PHE A N 1
ATOM 1476 C CA . PHE A 1 181 ? 7.804 24.524 -5.582 1.00 93.81 181 PHE A CA 1
ATOM 1477 C C . PHE A 1 181 ? 9.311 24.448 -5.823 1.00 93.81 181 PHE A C 1
ATOM 1479 O O . PHE A 1 181 ? 9.829 25.245 -6.616 1.00 93.81 181 PHE A O 1
ATOM 1486 N N . GLU A 1 182 ? 10.033 23.531 -5.176 1.00 94.12 182 GLU A N 1
ATOM 1487 C CA . GLU A 1 182 ? 11.482 23.390 -5.359 1.00 94.12 182 GLU A CA 1
ATOM 1488 C C . GLU A 1 182 ? 11.834 22.243 -6.304 1.00 94.12 182 GLU A C 1
ATOM 1490 O O . GLU A 1 182 ? 12.558 22.465 -7.278 1.00 94.12 182 GLU A O 1
ATOM 1495 N N . LEU A 1 183 ? 11.310 21.034 -6.070 1.00 91.81 183 LEU A N 1
ATOM 1496 C CA . LEU A 1 183 ? 11.644 19.848 -6.869 1.00 91.81 183 LEU A CA 1
ATOM 1497 C C . LEU A 1 183 ? 11.434 20.024 -8.383 1.00 91.81 183 LEU A C 1
ATOM 1499 O O . LEU A 1 183 ? 12.305 19.584 -9.149 1.00 91.81 183 LEU A O 1
ATOM 1503 N N . PRO A 1 184 ? 10.352 20.670 -8.868 1.00 91.00 184 PRO A N 1
ATOM 1504 C CA . PRO A 1 184 ? 10.139 20.826 -10.305 1.00 91.00 184 PRO A CA 1
ATOM 1505 C C . PRO A 1 184 ? 11.203 21.686 -10.995 1.00 91.00 184 PRO A C 1
ATOM 1507 O O . PRO A 1 184 ? 11.420 21.519 -12.194 1.00 91.00 184 PRO A O 1
ATOM 1510 N N . LYS A 1 185 ? 11.893 22.564 -10.254 1.00 92.75 185 LYS A N 1
ATOM 1511 C CA . LYS A 1 185 ? 12.939 23.462 -10.778 1.00 92.75 185 LYS A CA 1
ATOM 1512 C C . LYS A 1 185 ? 14.294 22.770 -10.947 1.00 92.75 185 LYS A C 1
ATOM 1514 O O . LYS A 1 185 ? 15.195 23.328 -11.565 1.00 92.75 185 LYS A O 1
ATOM 1519 N N . LEU A 1 186 ? 14.457 21.576 -10.380 1.00 92.81 186 LEU A N 1
ATOM 1520 C CA . LEU A 1 186 ? 15.718 20.842 -10.386 1.00 92.81 186 LEU A CA 1
ATOM 1521 C C . LEU A 1 186 ? 15.862 19.983 -11.640 1.00 92.81 186 LEU A C 1
ATOM 1523 O O . LEU A 1 186 ? 14.867 19.526 -12.218 1.00 92.81 186 LEU A O 1
ATOM 1527 N N . SER A 1 187 ? 17.118 19.713 -12.007 1.00 92.31 187 SER A N 1
ATOM 1528 C CA . SER A 1 187 ? 17.445 18.692 -13.002 1.00 92.31 187 SER A CA 1
ATOM 1529 C C . SER A 1 187 ? 16.936 17.324 -12.550 1.00 92.31 187 SER A C 1
ATOM 1531 O O . SER A 1 187 ? 16.765 17.074 -11.354 1.00 92.31 187 SER A O 1
ATOM 1533 N N . TRP A 1 188 ? 16.702 16.424 -13.507 1.00 86.75 188 TRP A N 1
ATOM 1534 C CA . TRP A 1 188 ? 16.103 15.119 -13.226 1.00 86.75 188 TRP A CA 1
ATOM 1535 C C . TRP A 1 188 ? 16.878 14.331 -12.156 1.00 86.75 188 TRP A C 1
ATOM 1537 O O . TRP A 1 188 ? 16.276 13.873 -11.192 1.00 86.75 188 TRP A O 1
ATOM 1547 N N . TRP A 1 189 ? 18.211 14.268 -12.252 1.00 84.88 189 TRP A N 1
ATOM 1548 C CA . TRP A 1 189 ? 19.068 13.553 -11.295 1.00 84.88 189 TRP A CA 1
ATOM 1549 C C . TRP A 1 189 ? 18.984 14.113 -9.875 1.00 84.88 189 TRP A C 1
ATOM 1551 O O . TRP A 1 189 ? 18.761 13.379 -8.914 1.00 84.88 189 TRP A O 1
ATOM 1561 N N . VAL A 1 190 ? 19.118 15.435 -9.740 1.00 90.69 190 VAL A N 1
ATOM 1562 C CA . VAL A 1 190 ? 19.068 16.102 -8.432 1.00 90.69 190 VAL A CA 1
ATOM 1563 C C . VAL A 1 190 ? 17.669 15.978 -7.829 1.00 90.69 190 VAL A C 1
ATOM 1565 O O . VAL A 1 190 ? 17.532 15.816 -6.616 1.00 90.69 190 VAL A O 1
ATOM 1568 N N . ARG A 1 191 ? 16.628 15.999 -8.670 1.00 90.19 191 ARG A N 1
ATOM 1569 C CA . ARG A 1 191 ? 15.247 15.777 -8.244 1.00 90.19 191 ARG A CA 1
ATOM 1570 C C . ARG A 1 191 ? 15.067 14.400 -7.611 1.00 90.19 191 ARG A C 1
ATOM 1572 O O . ARG A 1 191 ? 14.486 14.355 -6.536 1.00 90.19 191 ARG A O 1
ATOM 1579 N N . GLN A 1 192 ? 15.575 13.323 -8.219 1.00 87.44 192 GLN A N 1
ATOM 1580 C CA . GLN A 1 192 ? 15.429 11.968 -7.659 1.00 87.44 192 GLN A CA 1
ATOM 1581 C C . GLN A 1 192 ? 16.052 11.859 -6.259 1.00 87.44 192 GLN A C 1
ATOM 1583 O O . GLN A 1 192 ? 15.411 11.367 -5.336 1.00 87.44 192 GLN A O 1
ATOM 1588 N N . ILE A 1 193 ? 17.261 12.398 -6.070 1.00 88.69 193 ILE A N 1
ATOM 1589 C CA . ILE A 1 193 ? 17.955 12.376 -4.771 1.00 88.69 193 ILE A CA 1
ATOM 1590 C C . ILE A 1 193 ? 17.191 13.193 -3.722 1.00 88.69 193 ILE A C 1
ATOM 1592 O O . ILE A 1 193 ? 16.961 12.728 -2.607 1.00 88.69 193 ILE A O 1
ATOM 1596 N N . LYS A 1 194 ? 16.775 14.422 -4.059 1.00 91.75 194 LYS A N 1
ATOM 1597 C CA . LYS A 1 194 ? 16.029 15.256 -3.106 1.00 91.75 194 LYS A CA 1
ATOM 1598 C C . LYS A 1 194 ? 14.673 14.652 -2.762 1.00 91.75 194 LYS A C 1
ATOM 1600 O O . LYS A 1 194 ? 14.271 14.706 -1.606 1.00 91.75 194 LYS A O 1
ATOM 1605 N N . LEU A 1 195 ? 13.991 14.074 -3.744 1.00 89.56 195 LEU A N 1
ATOM 1606 C CA . LEU A 1 195 ? 12.727 13.390 -3.536 1.00 89.56 195 LEU A CA 1
ATOM 1607 C C . LEU A 1 195 ? 12.890 12.197 -2.588 1.00 89.56 195 LEU A C 1
ATOM 1609 O O . LEU A 1 195 ? 12.111 12.067 -1.651 1.00 89.56 195 LEU A O 1
ATOM 1613 N N . ALA A 1 196 ? 13.933 11.386 -2.771 1.00 89.69 196 ALA A N 1
ATOM 1614 C CA . ALA A 1 196 ? 14.257 10.290 -1.863 1.00 89.69 196 ALA A CA 1
ATOM 1615 C C . ALA A 1 196 ? 14.430 10.761 -0.415 1.00 89.69 196 ALA A C 1
ATOM 1617 O O . ALA A 1 196 ? 13.893 10.148 0.505 1.00 89.69 196 ALA A O 1
ATOM 1618 N N . ASN A 1 197 ? 15.129 11.882 -0.214 1.00 91.38 197 ASN A N 1
ATOM 1619 C CA . ASN A 1 197 ? 15.308 12.473 1.110 1.00 91.38 197 ASN A CA 1
ATOM 1620 C C . ASN A 1 197 ? 13.980 12.941 1.715 1.00 91.38 197 ASN A C 1
ATOM 1622 O O . ASN A 1 197 ? 13.753 12.717 2.901 1.00 91.38 197 ASN A O 1
ATOM 1626 N N . LEU A 1 198 ? 13.099 13.560 0.920 1.00 91.31 198 LEU A N 1
ATOM 1627 C CA . LEU A 1 198 ? 11.775 13.987 1.385 1.00 91.31 198 LEU A CA 1
ATOM 1628 C C . LEU A 1 198 ? 10.893 12.790 1.752 1.00 91.31 198 LEU A C 1
ATOM 1630 O O . LEU A 1 198 ? 10.269 12.809 2.807 1.00 91.31 198 LEU A O 1
ATOM 1634 N N . VAL A 1 199 ? 10.879 11.739 0.926 1.00 89.50 199 VAL A N 1
ATOM 1635 C CA . VAL A 1 199 ? 10.134 10.503 1.212 1.00 89.50 199 VAL A CA 1
ATOM 1636 C C . VAL A 1 199 ? 10.672 9.836 2.472 1.00 89.50 199 VAL A C 1
ATOM 1638 O O . VAL A 1 199 ? 9.894 9.485 3.354 1.00 89.50 199 VAL A O 1
ATOM 1641 N N . ARG A 1 200 ? 11.998 9.718 2.606 1.00 90.12 200 ARG A N 1
ATOM 1642 C CA . ARG A 1 200 ? 12.629 9.178 3.814 1.00 90.12 200 ARG A CA 1
ATOM 1643 C C . ARG A 1 200 ? 12.224 9.987 5.044 1.00 90.12 200 ARG A C 1
ATOM 1645 O O . ARG A 1 200 ? 11.745 9.397 6.001 1.00 90.12 200 ARG A O 1
ATOM 1652 N N . GLN A 1 201 ? 12.355 11.315 5.009 1.00 88.94 201 GLN A N 1
ATOM 1653 C CA . GLN A 1 201 ? 11.935 12.181 6.117 1.00 88.94 201 GLN A CA 1
ATOM 1654 C C . GLN A 1 201 ? 10.466 11.962 6.473 1.00 88.94 201 GLN A C 1
ATOM 1656 O O . GLN A 1 201 ? 10.170 11.666 7.623 1.00 88.94 201 GLN A O 1
ATOM 1661 N N . PHE A 1 202 ? 9.575 12.006 5.482 1.00 88.88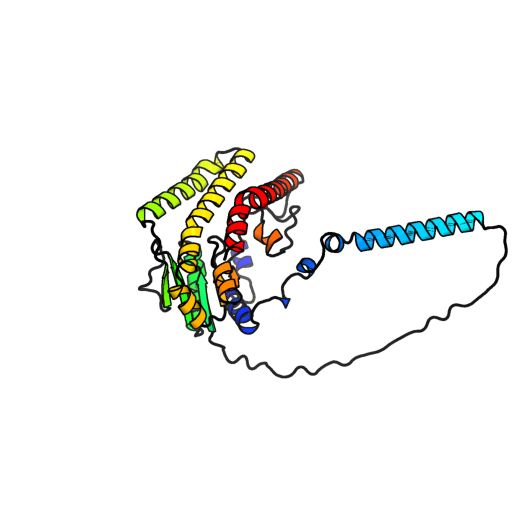 202 PHE A N 1
ATOM 1662 C CA . PHE A 1 202 ? 8.146 11.796 5.684 1.00 88.88 202 PHE A CA 1
ATOM 1663 C C . PHE A 1 202 ? 7.833 10.449 6.346 1.00 88.88 202 PHE A C 1
ATOM 1665 O O . PHE A 1 202 ? 7.048 10.395 7.295 1.00 88.88 202 PHE A O 1
ATOM 1672 N N . LEU A 1 203 ? 8.457 9.361 5.889 1.00 89.12 203 LEU A N 1
ATOM 1673 C CA . LEU A 1 203 ? 8.259 8.045 6.490 1.00 89.12 203 LEU A CA 1
ATOM 1674 C C . LEU A 1 203 ? 8.761 8.019 7.944 1.00 89.12 203 LEU A C 1
ATOM 1676 O O . LEU A 1 203 ? 8.047 7.546 8.822 1.00 89.12 203 LEU A O 1
ATOM 1680 N N . LEU A 1 204 ? 9.927 8.599 8.238 1.00 85.62 204 LEU A N 1
ATOM 1681 C CA . LEU A 1 204 ? 10.451 8.673 9.610 1.00 85.62 204 LEU A CA 1
ATOM 1682 C C . LEU A 1 204 ? 9.566 9.494 10.549 1.00 85.62 204 LEU A C 1
ATOM 1684 O O . LEU A 1 204 ? 9.385 9.128 11.709 1.00 85.62 204 LEU A O 1
ATOM 1688 N N . THR A 1 205 ? 8.963 10.570 10.054 1.00 84.69 205 THR A N 1
ATOM 1689 C CA . THR A 1 205 ? 7.969 11.342 10.803 1.00 84.69 205 THR A CA 1
ATOM 1690 C C . THR A 1 205 ? 6.750 10.485 11.142 1.00 84.69 205 THR A C 1
ATOM 1692 O O . THR A 1 205 ? 6.296 10.483 12.288 1.00 84.69 205 THR A O 1
ATOM 1695 N N . ASN A 1 206 ? 6.246 9.719 10.169 1.00 85.25 206 ASN A N 1
ATOM 1696 C CA . ASN A 1 206 ? 5.084 8.842 10.345 1.00 85.25 206 ASN A CA 1
ATOM 1697 C C . ASN A 1 206 ? 5.376 7.635 11.249 1.00 85.25 206 ASN A C 1
ATOM 1699 O O . ASN A 1 206 ? 4.473 7.162 11.943 1.00 85.25 206 ASN A O 1
ATOM 1703 N N . LYS A 1 207 ? 6.636 7.190 11.334 1.00 89.88 207 LYS A N 1
ATOM 1704 C CA . LYS A 1 207 ? 7.069 6.104 12.225 1.00 89.88 207 LYS A CA 1
ATOM 1705 C C . LYS A 1 207 ? 6.671 6.334 13.685 1.00 89.88 207 LYS A C 1
ATOM 1707 O O . LYS A 1 207 ? 6.316 5.376 14.363 1.00 89.88 207 LYS A O 1
ATOM 1712 N N . ARG A 1 208 ? 6.626 7.592 14.146 1.00 89.56 208 ARG A N 1
ATOM 1713 C CA . ARG A 1 208 ? 6.196 7.965 15.510 1.00 89.56 208 ARG A CA 1
ATOM 1714 C C . ARG A 1 208 ? 4.808 7.408 15.852 1.00 89.56 208 ARG A C 1
ATOM 1716 O O . ARG A 1 208 ? 4.586 6.945 16.968 1.00 89.56 208 ARG A O 1
ATOM 1723 N N . ALA A 1 209 ? 3.879 7.423 14.890 1.00 89.94 209 ALA A N 1
ATOM 1724 C CA . ALA A 1 209 ? 2.542 6.863 15.074 1.00 89.94 209 ALA A CA 1
ATOM 1725 C C . ALA A 1 209 ? 2.593 5.343 15.260 1.00 89.94 209 ALA A C 1
ATOM 1727 O O . ALA A 1 209 ? 2.000 4.819 16.203 1.00 89.94 209 ALA A O 1
ATOM 1728 N N . CYS A 1 210 ? 3.355 4.646 14.415 1.00 91.25 210 CYS A N 1
ATOM 1729 C CA . CYS A 1 210 ? 3.570 3.205 14.532 1.00 91.25 210 CYS A CA 1
ATOM 1730 C C . CYS A 1 210 ? 4.225 2.830 15.877 1.00 91.25 210 CYS A C 1
ATOM 1732 O O . CYS A 1 210 ? 3.748 1.941 16.586 1.00 91.25 210 CYS A O 1
ATOM 1734 N N . GLU A 1 211 ? 5.260 3.567 16.287 1.00 91.25 211 GLU A N 1
ATOM 1735 C CA . GLU A 1 211 ? 5.951 3.373 17.566 1.00 91.25 211 GLU A CA 1
ATOM 1736 C C . GLU A 1 211 ? 5.025 3.573 18.768 1.00 91.25 211 GLU A C 1
ATOM 1738 O O . GLU A 1 211 ? 5.115 2.817 19.737 1.00 91.25 211 GLU A O 1
ATOM 1743 N N . SER A 1 212 ? 4.100 4.536 18.712 1.00 91.31 212 SER A N 1
ATOM 1744 C CA . SER A 1 212 ? 3.134 4.769 19.795 1.00 91.31 212 SER A CA 1
ATOM 1745 C C . SER A 1 212 ? 2.203 3.576 20.041 1.00 91.31 212 SER A C 1
ATOM 1747 O O . SER A 1 212 ? 1.829 3.316 21.184 1.00 91.31 212 SER A O 1
ATOM 1749 N N . VAL A 1 213 ? 1.870 2.808 18.994 1.00 92.06 213 VAL A N 1
ATOM 1750 C CA . VAL A 1 213 ? 1.070 1.583 19.133 1.00 92.06 213 VAL A CA 1
ATOM 1751 C C . VAL A 1 213 ? 1.919 0.466 19.720 1.00 92.06 213 VAL A C 1
ATOM 1753 O O . VAL A 1 213 ? 1.506 -0.185 20.677 1.00 92.06 213 VAL A O 1
ATOM 1756 N N . PHE A 1 214 ? 3.115 0.265 19.168 1.00 89.00 214 PHE A N 1
ATOM 1757 C CA . PHE A 1 214 ? 3.999 -0.829 19.561 1.00 89.00 214 PHE A CA 1
ATOM 1758 C C . PHE A 1 214 ? 4.497 -0.706 21.009 1.00 89.00 214 PHE A C 1
ATOM 1760 O O . PHE A 1 214 ? 4.534 -1.683 21.755 1.00 89.00 214 PHE A O 1
ATOM 1767 N N . THR A 1 215 ? 4.855 0.505 21.433 1.00 91.19 215 THR A N 1
ATOM 1768 C CA . THR A 1 215 ? 5.361 0.758 22.791 1.00 91.19 215 THR A CA 1
ATOM 1769 C C . THR A 1 215 ? 4.258 0.720 23.852 1.00 91.19 215 THR A C 1
ATOM 1771 O O . THR A 1 215 ? 4.538 0.472 25.028 1.00 91.19 215 THR A O 1
ATOM 1774 N N . ASN A 1 216 ? 2.995 0.898 23.455 1.00 94.06 216 ASN A N 1
ATOM 1775 C CA . ASN A 1 216 ? 1.850 0.877 24.354 1.00 94.06 216 ASN A CA 1
ATOM 1776 C C . ASN A 1 216 ? 1.249 -0.536 24.470 1.00 94.06 216 ASN A C 1
ATOM 1778 O O . ASN A 1 216 ? 0.306 -0.909 23.768 1.00 94.06 216 ASN A O 1
ATOM 1782 N N . LYS A 1 217 ? 1.774 -1.321 25.419 1.00 93.31 217 LYS A N 1
ATOM 1783 C CA . LYS A 1 217 ? 1.327 -2.705 25.670 1.00 93.31 217 LYS A CA 1
ATOM 1784 C C . LYS A 1 217 ? -0.159 -2.816 26.017 1.00 93.31 217 LYS A C 1
ATOM 1786 O O . LYS A 1 217 ? -0.791 -3.810 25.662 1.00 93.31 217 LYS A O 1
ATOM 1791 N N . GLU A 1 218 ? -0.715 -1.825 26.711 1.00 95.38 218 GLU A N 1
ATOM 1792 C CA . GLU A 1 218 ? -2.133 -1.809 27.074 1.00 95.38 218 GLU A CA 1
ATOM 1793 C C . GLU A 1 218 ? -3.010 -1.641 25.830 1.00 95.38 218 GLU A C 1
ATOM 1795 O O . GLU A 1 218 ? -3.935 -2.427 25.611 1.00 95.38 218 GLU A O 1
ATOM 1800 N N . LEU A 1 219 ? -2.683 -0.663 24.979 1.00 95.00 219 LEU A N 1
ATOM 1801 C CA . LEU A 1 219 ? -3.358 -0.453 23.701 1.00 95.00 219 LEU A CA 1
ATOM 1802 C C . LEU A 1 219 ? -3.266 -1.704 22.823 1.00 95.00 219 LEU A C 1
ATOM 1804 O O . LEU A 1 219 ? -4.297 -2.197 22.367 1.00 95.00 219 LEU A O 1
ATOM 1808 N N . LEU A 1 220 ? -2.067 -2.260 22.636 1.00 93.88 220 LEU A N 1
ATOM 1809 C CA . LEU A 1 220 ? -1.881 -3.456 21.815 1.00 93.88 220 LEU A CA 1
ATOM 1810 C C . LEU A 1 220 ? -2.710 -4.641 22.340 1.00 93.88 220 LEU A C 1
ATOM 1812 O O . LEU A 1 220 ? -3.385 -5.314 21.561 1.00 93.88 220 LEU A O 1
ATOM 1816 N N . SER A 1 221 ? -2.749 -4.839 23.661 1.00 94.75 221 SER A N 1
ATOM 1817 C CA . SER A 1 221 ? -3.568 -5.883 24.292 1.00 94.75 221 SER A CA 1
ATOM 1818 C C . SER A 1 221 ? -5.066 -5.667 24.046 1.00 94.75 221 SER A C 1
ATOM 1820 O O . SER A 1 221 ? -5.785 -6.620 23.735 1.00 94.75 221 SER A O 1
ATOM 1822 N N . ARG A 1 222 ? -5.555 -4.418 24.118 1.00 95.75 222 ARG A N 1
ATOM 1823 C CA . ARG A 1 222 ? -6.951 -4.085 23.779 1.00 95.75 222 ARG A CA 1
ATOM 1824 C C . ARG A 1 222 ? -7.259 -4.360 22.308 1.00 95.75 222 ARG A C 1
ATOM 1826 O O . ARG A 1 222 ? -8.305 -4.940 22.015 1.00 95.75 222 ARG A O 1
ATOM 1833 N N . LEU A 1 223 ? -6.356 -4.005 21.393 1.00 96.19 223 LEU A N 1
ATOM 1834 C CA . LEU A 1 223 ? -6.520 -4.275 19.961 1.00 96.19 223 LEU A CA 1
ATOM 1835 C C . LEU A 1 223 ? -6.553 -5.785 19.667 1.00 96.19 223 LEU A C 1
ATOM 1837 O O . LEU A 1 223 ? -7.407 -6.248 18.908 1.00 96.19 223 LEU A O 1
ATOM 1841 N N . GLN A 1 224 ? -5.706 -6.579 20.326 1.00 95.44 224 GLN A N 1
ATOM 1842 C CA . GLN A 1 224 ? -5.710 -8.046 20.222 1.00 95.44 224 GLN A CA 1
ATOM 1843 C C . GLN A 1 224 ? -6.984 -8.677 20.800 1.00 95.44 224 GLN A C 1
ATOM 1845 O O . GLN A 1 224 ? -7.528 -9.634 20.230 1.00 95.44 224 GLN A O 1
ATOM 1850 N N . ALA A 1 225 ? -7.484 -8.145 21.917 1.00 96.06 225 ALA A N 1
ATOM 1851 C CA . ALA A 1 225 ? -8.733 -8.580 22.537 1.00 96.06 225 ALA A CA 1
ATOM 1852 C C . ALA A 1 225 ? -9.965 -8.206 21.697 1.00 96.06 225 ALA A C 1
ATOM 1854 O O . ALA A 1 225 ? -10.969 -8.920 21.721 1.00 96.06 225 ALA A O 1
ATOM 1855 N N . ALA A 1 226 ? -9.887 -7.130 20.909 1.00 95.75 226 ALA A N 1
ATOM 1856 C CA . ALA A 1 226 ? -10.984 -6.673 20.065 1.00 95.75 226 ALA A CA 1
ATOM 1857 C C . ALA A 1 226 ? -11.314 -7.639 18.912 1.00 95.75 226 ALA A C 1
ATOM 1859 O O . ALA A 1 226 ? -12.461 -7.629 18.454 1.00 95.75 226 ALA A O 1
ATOM 1860 N N . LYS A 1 227 ? -10.373 -8.505 18.495 1.00 95.31 227 LYS A N 1
ATOM 1861 C CA . LYS A 1 227 ? -10.545 -9.519 17.432 1.00 95.31 227 LYS A CA 1
ATOM 1862 C C . LYS A 1 227 ? -11.081 -8.914 16.130 1.00 95.31 227 LYS A C 1
ATOM 1864 O O . LYS A 1 227 ? -12.179 -9.248 15.690 1.00 95.31 227 LYS A O 1
ATOM 1869 N N . PHE A 1 228 ? -10.319 -7.984 15.559 1.00 97.69 228 PHE A N 1
ATOM 1870 C CA . PHE A 1 228 ? -10.606 -7.427 14.238 1.00 97.69 228 PHE A CA 1
ATOM 1871 C C . PHE A 1 228 ? -10.558 -8.514 13.153 1.00 97.69 228 PHE A C 1
ATOM 1873 O O . PHE A 1 228 ? -9.891 -9.533 13.312 1.00 97.69 228 PHE A O 1
ATOM 1880 N N . ASP A 1 229 ? -11.289 -8.313 12.059 1.00 96.94 229 ASP A N 1
ATOM 1881 C CA . ASP A 1 229 ? -11.340 -9.252 10.935 1.00 96.94 229 ASP A CA 1
ATOM 1882 C C . ASP A 1 229 ? -10.459 -8.820 9.759 1.00 96.94 229 ASP A C 1
ATOM 1884 O O . ASP A 1 229 ? -10.026 -9.671 8.982 1.00 96.94 229 ASP A O 1
ATOM 1888 N N . VAL A 1 230 ? -10.231 -7.512 9.603 1.00 97.56 230 VAL A N 1
ATOM 1889 C CA . VAL A 1 230 ? -9.416 -6.924 8.534 1.00 97.56 230 VAL A CA 1
ATOM 1890 C C . VAL A 1 230 ? -8.888 -5.551 8.957 1.00 97.56 230 VAL A C 1
ATOM 1892 O O . VAL A 1 230 ? -9.573 -4.813 9.672 1.00 97.56 230 VAL A O 1
ATOM 1895 N N . CYS A 1 231 ? -7.689 -5.206 8.492 1.00 97.81 231 CYS A N 1
ATOM 1896 C CA . CYS A 1 231 ? -7.127 -3.860 8.572 1.00 97.81 231 CYS A CA 1
ATOM 1897 C C . CYS A 1 231 ? -7.229 -3.158 7.207 1.00 97.81 231 CYS A C 1
ATOM 1899 O O . CYS A 1 231 ? -6.876 -3.738 6.183 1.00 97.81 231 CYS A O 1
ATOM 1901 N N . ILE A 1 232 ? -7.691 -1.912 7.169 1.00 97.44 232 ILE A N 1
ATOM 1902 C CA . ILE A 1 232 ? -7.570 -1.042 5.995 1.00 97.44 232 ILE A CA 1
ATOM 1903 C C . ILE A 1 232 ? -6.471 -0.031 6.300 1.00 97.44 232 ILE A C 1
ATOM 1905 O O . ILE A 1 232 ? -6.638 0.803 7.189 1.00 97.44 232 ILE A O 1
ATOM 1909 N N . ALA A 1 233 ? -5.359 -0.116 5.577 1.00 95.44 233 ALA A N 1
ATOM 1910 C CA . ALA A 1 233 ? -4.180 0.705 5.800 1.00 95.44 233 ALA A CA 1
ATOM 1911 C C . ALA A 1 233 ? -3.890 1.609 4.603 1.00 95.44 233 ALA A C 1
ATOM 1913 O O . ALA A 1 233 ? -3.994 1.199 3.446 1.00 95.44 233 ALA A O 1
ATOM 1914 N N . ASP A 1 234 ? -3.524 2.852 4.882 1.00 92.50 234 ASP A N 1
ATOM 1915 C CA . ASP A 1 234 ? -3.060 3.782 3.865 1.00 92.50 234 ASP A CA 1
ATOM 1916 C C . ASP A 1 234 ? -1.541 3.642 3.653 1.00 92.50 234 ASP A C 1
ATOM 1918 O O . ASP A 1 234 ? -0.779 3.890 4.588 1.00 92.50 234 ASP A O 1
ATOM 1922 N N . PRO A 1 235 ? -1.067 3.260 2.451 1.00 88.62 235 PRO A N 1
ATOM 1923 C CA . PRO A 1 235 ? 0.345 2.958 2.214 1.00 88.62 235 PRO A CA 1
ATOM 1924 C C . PRO A 1 235 ? 1.285 4.171 2.270 1.00 88.62 235 PRO A C 1
ATOM 1926 O O . PRO A 1 235 ? 2.497 3.975 2.204 1.00 88.62 235 PRO A O 1
ATOM 1929 N N . LEU A 1 236 ? 0.784 5.411 2.376 1.00 87.56 236 LEU A N 1
ATOM 1930 C CA . LEU A 1 236 ? 1.662 6.559 2.635 1.00 87.56 236 LEU A CA 1
ATOM 1931 C C . LEU A 1 236 ? 2.195 6.575 4.070 1.00 87.56 236 LEU A C 1
ATOM 1933 O O . LEU A 1 236 ? 3.281 7.103 4.297 1.00 87.56 236 LEU A O 1
ATOM 1937 N N . SER A 1 237 ? 1.459 6.017 5.031 1.00 86.75 237 SER A N 1
ATOM 1938 C CA . SER A 1 237 ? 1.893 5.934 6.424 1.00 86.75 237 SER A CA 1
ATOM 1939 C C . SER A 1 237 ? 2.080 4.477 6.808 1.00 86.75 237 SER A C 1
ATOM 1941 O O . SER A 1 237 ? 1.117 3.749 7.038 1.00 86.75 237 SER A O 1
ATOM 1943 N N . PHE A 1 238 ? 3.338 4.051 6.868 1.00 88.56 238 PHE A N 1
ATOM 1944 C CA . PHE A 1 238 ? 3.689 2.698 7.284 1.00 88.56 238 PHE A CA 1
ATOM 1945 C C . PHE A 1 238 ? 3.270 2.440 8.732 1.00 88.56 238 PHE A C 1
ATOM 1947 O O . PHE A 1 238 ? 3.230 3.348 9.569 1.00 88.56 238 PHE A O 1
ATOM 1954 N N . GLY A 1 239 ? 2.980 1.177 9.021 1.00 90.75 239 GLY A N 1
ATOM 1955 C CA . GLY A 1 239 ? 2.627 0.695 10.353 1.00 90.75 239 GLY A CA 1
ATOM 1956 C C . GLY A 1 239 ? 1.255 0.039 10.416 1.00 90.75 239 GLY A C 1
ATOM 1957 O O . GLY A 1 239 ? 1.056 -0.847 11.240 1.00 90.75 239 GLY A O 1
ATOM 1958 N N . GLY A 1 240 ? 0.327 0.377 9.518 1.00 93.56 240 GLY A N 1
ATOM 1959 C CA . GLY A 1 240 ? -0.984 -0.280 9.462 1.00 93.56 240 GLY A CA 1
ATOM 1960 C C . GLY A 1 240 ? -0.888 -1.769 9.115 1.00 93.56 240 GLY A C 1
ATOM 1961 O O . GLY A 1 240 ? -1.594 -2.597 9.693 1.00 93.56 240 GLY A O 1
ATOM 1962 N N . GLU A 1 241 ? 0.022 -2.115 8.210 1.00 92.31 241 GLU A N 1
ATOM 1963 C CA . GLU A 1 241 ? 0.393 -3.479 7.840 1.00 92.31 241 GLU A CA 1
ATOM 1964 C C . GLU A 1 241 ? 1.112 -4.217 8.976 1.00 92.31 241 GLU A C 1
ATOM 1966 O O . GLU A 1 241 ? 0.814 -5.383 9.221 1.00 92.31 241 GLU A O 1
ATOM 1971 N N . LEU A 1 242 ? 1.981 -3.534 9.730 1.00 93.12 242 LEU A N 1
ATOM 1972 C CA . LEU A 1 242 ? 2.668 -4.121 10.882 1.00 93.12 242 LEU A CA 1
ATOM 1973 C C . LEU A 1 242 ? 1.688 -4.404 12.024 1.00 93.12 242 LEU A C 1
ATOM 1975 O O . LEU A 1 242 ? 1.693 -5.485 12.605 1.00 93.12 242 LEU A O 1
ATOM 1979 N N . VAL A 1 243 ? 0.795 -3.456 12.317 1.00 94.62 243 VAL A N 1
ATOM 1980 C CA . VAL A 1 243 ? -0.290 -3.653 13.283 1.00 94.62 243 VAL A CA 1
ATOM 1981 C C . VAL A 1 243 ? -1.179 -4.815 12.844 1.00 94.62 243 VAL A C 1
ATOM 1983 O O . VAL A 1 243 ? -1.555 -5.634 13.677 1.00 94.62 243 VAL A O 1
ATOM 1986 N N . ALA A 1 244 ? -1.492 -4.939 11.553 1.00 95.69 244 ALA A N 1
ATOM 1987 C CA . ALA A 1 244 ? -2.264 -6.073 11.054 1.00 95.69 244 ALA A CA 1
ATOM 1988 C C . ALA A 1 244 ? -1.550 -7.418 11.285 1.00 95.69 244 ALA A C 1
ATOM 1990 O O . ALA A 1 244 ? -2.189 -8.366 11.746 1.00 95.69 244 ALA A O 1
ATOM 1991 N N . GLU A 1 245 ? -0.238 -7.480 11.049 1.00 93.75 245 GLU A N 1
ATOM 1992 C CA . GLU A 1 245 ? 0.581 -8.669 11.315 1.00 93.75 245 GLU A CA 1
ATOM 1993 C C . GLU A 1 245 ? 0.589 -9.026 12.812 1.00 93.75 245 GLU A C 1
ATOM 1995 O O . GLU A 1 245 ? 0.298 -10.164 13.182 1.00 93.75 245 GLU A O 1
ATOM 2000 N N . LEU A 1 246 ? 0.789 -8.041 13.697 1.00 92.56 246 LEU A N 1
ATOM 2001 C CA . LEU A 1 246 ? 0.761 -8.223 15.158 1.00 92.56 246 LEU A CA 1
ATOM 2002 C C . LEU A 1 246 ? -0.597 -8.698 15.695 1.00 92.56 246 LEU A C 1
ATOM 2004 O O . LEU A 1 246 ? -0.679 -9.356 16.739 1.00 92.56 246 LEU A O 1
ATOM 2008 N N . LEU A 1 247 ? -1.678 -8.336 15.008 1.00 95.38 247 LEU A N 1
ATOM 2009 C CA . LEU A 1 247 ? -3.033 -8.783 15.321 1.00 95.38 247 LEU A CA 1
ATOM 2010 C C . LEU A 1 247 ? -3.394 -10.101 14.618 1.00 95.38 247 LEU A C 1
ATOM 2012 O O . LEU A 1 247 ? -4.452 -10.663 14.914 1.00 95.38 247 LEU A O 1
ATOM 2016 N N . ASN A 1 248 ? -2.525 -10.605 13.735 1.00 95.25 248 ASN A N 1
ATOM 2017 C CA . ASN A 1 248 ? -2.737 -11.768 12.878 1.00 95.25 248 ASN A CA 1
ATOM 2018 C C . ASN A 1 248 ? -4.030 -11.651 12.046 1.00 95.25 248 ASN A C 1
ATOM 2020 O O . ASN A 1 248 ? -4.875 -12.554 12.029 1.00 95.25 248 ASN A O 1
ATOM 2024 N N . ILE A 1 249 ? -4.207 -10.501 11.387 1.00 96.75 249 ILE A N 1
ATOM 2025 C CA . ILE A 1 249 ? -5.354 -10.196 10.520 1.00 96.75 249 ILE A CA 1
ATOM 2026 C C . ILE A 1 249 ? -4.881 -9.801 9.116 1.00 96.75 249 ILE A C 1
ATOM 2028 O O . ILE A 1 249 ? -3.820 -9.197 8.968 1.00 96.75 249 ILE A O 1
ATOM 2032 N N . PRO A 1 250 ? -5.658 -10.094 8.057 1.00 96.56 250 PRO A N 1
ATOM 2033 C CA . PRO A 1 250 ? -5.331 -9.599 6.728 1.00 96.56 250 PRO A CA 1
ATOM 2034 C C . PRO A 1 250 ? -5.450 -8.071 6.673 1.00 96.56 250 PRO A C 1
ATOM 2036 O O . PRO A 1 250 ? -6.295 -7.481 7.352 1.00 96.56 250 PRO A O 1
ATOM 2039 N N . PHE A 1 251 ? -4.662 -7.438 5.805 1.00 95.50 251 PHE A N 1
ATOM 2040 C CA . PHE A 1 251 ? -4.770 -6.009 5.527 1.00 95.50 251 PHE A CA 1
ATOM 2041 C C . PHE A 1 251 ? -5.055 -5.714 4.052 1.00 95.50 251 PHE A C 1
ATOM 2043 O O . PHE A 1 251 ? -4.786 -6.526 3.164 1.00 95.50 251 PHE A O 1
ATOM 2050 N N . ILE A 1 252 ? -5.615 -4.533 3.803 1.00 95.06 252 ILE A N 1
ATOM 2051 C CA . ILE A 1 252 ? -5.914 -3.981 2.482 1.00 95.06 252 ILE A CA 1
ATOM 2052 C C . ILE A 1 252 ? -5.282 -2.601 2.403 1.00 95.06 252 ILE A C 1
ATOM 2054 O O . ILE A 1 252 ? -5.535 -1.761 3.262 1.00 95.06 252 ILE A O 1
ATOM 2058 N N . LEU A 1 253 ? -4.510 -2.362 1.346 1.00 93.56 253 LEU A N 1
ATOM 2059 C CA . LEU A 1 253 ? -3.982 -1.036 1.048 1.00 93.56 253 LEU A CA 1
ATOM 2060 C C . LEU A 1 253 ? -5.019 -0.219 0.271 1.00 93.56 253 LEU A C 1
ATOM 2062 O O . LEU A 1 253 ? -5.592 -0.711 -0.705 1.00 93.56 253 LEU A O 1
ATOM 2066 N N . THR A 1 254 ? -5.271 1.018 0.697 1.00 92.31 254 THR A N 1
ATOM 2067 C CA . THR A 1 254 ? -6.333 1.879 0.134 1.00 92.31 254 THR A CA 1
ATOM 2068 C C . THR A 1 254 ? -6.093 2.278 -1.325 1.00 92.31 254 THR A C 1
ATOM 2070 O O . THR A 1 254 ? -7.048 2.527 -2.061 1.00 92.31 254 THR A O 1
ATOM 2073 N N . PHE A 1 255 ? -4.838 2.315 -1.773 1.00 88.81 255 PHE A N 1
ATOM 2074 C CA . PHE A 1 255 ? -4.442 2.575 -3.160 1.00 88.81 255 PHE A CA 1
ATOM 2075 C C . PHE A 1 255 ? -3.029 2.035 -3.417 1.00 88.81 255 PHE A C 1
ATOM 2077 O O . PHE A 1 255 ? -2.407 1.420 -2.555 1.00 88.81 255 PHE A O 1
ATOM 2084 N N . ARG A 1 256 ? -2.543 2.222 -4.644 1.00 87.56 256 ARG A N 1
ATOM 2085 C CA . ARG A 1 256 ? -1.179 1.888 -5.066 1.00 87.56 256 ARG A CA 1
ATOM 2086 C C . ARG A 1 256 ? -0.447 3.192 -5.327 1.00 87.56 256 ARG A C 1
ATOM 2088 O O . ARG A 1 256 ? -0.900 3.964 -6.174 1.00 87.56 256 ARG A O 1
ATOM 2095 N N . PHE A 1 257 ? 0.611 3.453 -4.575 1.00 80.06 257 PHE A N 1
ATOM 2096 C CA . PHE A 1 257 ? 1.449 4.618 -4.795 1.00 80.06 257 PHE A CA 1
ATOM 2097 C C . PHE A 1 257 ? 2.815 4.434 -4.162 1.00 80.06 257 PHE A C 1
ATOM 2099 O O . PHE A 1 257 ? 2.992 4.711 -2.980 1.00 80.06 257 PHE A O 1
ATOM 2106 N N . PHE A 1 258 ? 3.797 4.050 -4.964 1.00 85.38 258 PHE A N 1
ATOM 2107 C CA . PHE A 1 258 ? 5.195 4.251 -4.625 1.00 85.38 258 PHE A CA 1
ATOM 2108 C C . PHE A 1 258 ? 5.991 4.720 -5.842 1.00 85.38 258 PHE A C 1
ATOM 2110 O O . PHE A 1 258 ? 5.768 4.283 -6.973 1.00 85.38 258 PHE A O 1
ATOM 2117 N N . TYR A 1 259 ? 6.929 5.643 -5.633 1.00 85.81 259 TYR A N 1
ATOM 2118 C CA . TYR A 1 259 ? 7.756 6.164 -6.723 1.00 85.81 259 TYR A CA 1
ATOM 2119 C C . TYR A 1 259 ? 8.486 5.029 -7.444 1.00 85.81 259 TYR A C 1
ATOM 2121 O O . TYR A 1 259 ? 8.970 4.092 -6.814 1.00 85.81 259 TYR A O 1
ATOM 2129 N N . GLY A 1 260 ? 8.511 5.082 -8.778 1.00 85.12 260 GLY A N 1
ATOM 2130 C CA . GLY A 1 260 ? 9.067 3.997 -9.595 1.00 85.12 260 GLY A CA 1
ATOM 2131 C C . GLY A 1 260 ? 8.292 2.674 -9.517 1.00 85.12 260 GLY A C 1
ATOM 2132 O O . GLY A 1 260 ? 8.755 1.679 -10.063 1.00 85.12 260 GLY A O 1
ATOM 2133 N N . ASN A 1 261 ? 7.109 2.659 -8.890 1.00 90.44 261 ASN A N 1
ATOM 2134 C CA . ASN A 1 261 ? 6.302 1.468 -8.628 1.00 90.44 261 ASN A CA 1
ATOM 2135 C C . ASN A 1 261 ? 7.013 0.399 -7.776 1.00 90.44 261 ASN A C 1
ATOM 2137 O O . ASN A 1 261 ? 6.846 -0.805 -7.999 1.00 90.44 261 ASN A O 1
ATOM 2141 N N . VAL A 1 262 ? 7.874 0.828 -6.852 1.00 90.44 262 VAL A N 1
ATOM 2142 C CA . VAL A 1 262 ? 8.800 -0.065 -6.142 1.00 90.44 262 VAL A CA 1
ATOM 2143 C C . VAL A 1 262 ? 8.059 -1.063 -5.256 1.00 90.44 262 VAL A C 1
ATOM 2145 O O . VAL A 1 262 ? 8.277 -2.263 -5.395 1.00 90.44 262 VAL A O 1
ATOM 2148 N N . ILE A 1 263 ? 7.149 -0.613 -4.385 1.00 89.44 263 ILE A N 1
ATOM 2149 C CA . ILE A 1 263 ? 6.405 -1.526 -3.496 1.00 89.44 263 ILE A CA 1
ATOM 2150 C C . ILE A 1 263 ? 5.464 -2.413 -4.304 1.00 89.44 263 ILE A C 1
ATOM 2152 O O . ILE A 1 263 ? 5.357 -3.614 -4.054 1.00 89.44 263 ILE A O 1
ATOM 2156 N N . GLU A 1 264 ? 4.803 -1.850 -5.310 1.00 90.50 264 GLU A N 1
ATOM 2157 C CA . GLU A 1 264 ? 3.898 -2.586 -6.182 1.00 90.50 264 GLU A CA 1
ATOM 2158 C C . GLU A 1 264 ? 4.609 -3.745 -6.878 1.00 90.50 264 GLU A C 1
ATOM 2160 O O . GLU A 1 264 ? 4.056 -4.840 -6.969 1.00 90.50 264 GLU A O 1
ATOM 2165 N N . ARG A 1 265 ? 5.838 -3.525 -7.346 1.00 90.44 265 ARG A N 1
ATOM 2166 C CA . ARG A 1 265 ? 6.635 -4.552 -8.017 1.00 90.44 265 ARG A CA 1
ATOM 2167 C C . ARG A 1 265 ? 7.312 -5.504 -7.046 1.00 90.44 265 ARG A C 1
ATOM 2169 O O . ARG A 1 265 ? 7.155 -6.711 -7.190 1.00 90.44 265 ARG A O 1
ATOM 2176 N N . LEU A 1 266 ? 8.089 -4.971 -6.107 1.00 87.81 266 LEU A N 1
ATOM 2177 C CA . LEU A 1 266 ? 8.993 -5.762 -5.274 1.00 87.81 266 LEU A CA 1
ATOM 2178 C C . LEU A 1 266 ? 8.250 -6.462 -4.135 1.00 87.81 266 LEU A C 1
ATOM 2180 O O . LEU A 1 266 ? 8.550 -7.613 -3.836 1.00 87.81 266 LEU A O 1
ATOM 2184 N N . CYS A 1 267 ? 7.254 -5.805 -3.535 1.00 86.50 267 CYS A N 1
ATOM 2185 C CA . CYS A 1 267 ? 6.501 -6.362 -2.412 1.00 86.50 267 CYS A CA 1
ATOM 2186 C C . CYS A 1 267 ? 5.203 -7.030 -2.883 1.00 86.50 267 CYS A C 1
ATOM 2188 O O . CYS A 1 267 ? 4.945 -8.189 -2.563 1.00 86.50 267 CYS A O 1
ATOM 2190 N N . ALA A 1 268 ? 4.378 -6.329 -3.669 1.00 85.50 268 ALA A N 1
ATOM 2191 C CA . ALA A 1 268 ? 3.085 -6.863 -4.105 1.00 85.50 268 ALA A CA 1
ATOM 2192 C C . ALA A 1 268 ? 3.201 -7.815 -5.309 1.00 85.50 268 ALA A C 1
ATOM 2194 O O . ALA A 1 268 ? 2.344 -8.682 -5.499 1.00 85.50 268 ALA A O 1
ATOM 2195 N N . GLY A 1 269 ? 4.271 -7.714 -6.099 1.00 84.81 269 GLY A N 1
ATOM 2196 C CA . GLY A 1 269 ? 4.486 -8.585 -7.250 1.00 84.81 269 GLY A CA 1
ATOM 2197 C C . GLY A 1 269 ? 3.660 -8.249 -8.480 1.00 84.81 269 GLY A C 1
ATOM 2198 O O . GLY A 1 269 ? 3.323 -9.127 -9.273 1.00 84.81 269 GLY A O 1
ATOM 2199 N N . LEU A 1 270 ? 3.267 -6.990 -8.626 1.00 87.62 270 LEU A N 1
ATOM 2200 C CA . LEU A 1 270 ? 2.484 -6.555 -9.768 1.00 87.62 270 LEU A CA 1
ATOM 2201 C C . LEU A 1 270 ? 3.386 -6.443 -11.006 1.00 87.62 270 LEU A C 1
ATOM 2203 O O . LEU A 1 270 ? 4.436 -5.795 -10.945 1.00 87.62 270 LEU A O 1
ATOM 2207 N N . PRO A 1 271 ? 2.983 -7.024 -12.152 1.00 87.75 271 PRO A N 1
ATOM 2208 C CA . PRO A 1 271 ? 3.730 -6.871 -13.387 1.00 87.75 271 PRO A CA 1
ATOM 2209 C C . PRO A 1 271 ? 3.633 -5.414 -13.838 1.00 87.75 271 PRO A C 1
ATOM 2211 O O . PRO A 1 271 ? 2.583 -4.951 -14.281 1.00 87.75 271 PRO A O 1
ATOM 2214 N N . MET A 1 272 ? 4.743 -4.686 -13.731 1.00 91.44 272 MET A N 1
ATOM 2215 C CA . MET A 1 272 ? 4.838 -3.297 -14.182 1.00 91.44 272 MET A CA 1
ATOM 2216 C C . MET A 1 272 ? 6.063 -3.101 -15.076 1.00 91.44 272 MET A C 1
ATOM 2218 O O . MET A 1 272 ? 7.071 -2.540 -14.630 1.00 91.44 272 MET A O 1
ATOM 2222 N N . PRO A 1 273 ? 6.013 -3.593 -16.331 1.00 92.81 273 PRO A N 1
ATOM 2223 C CA . PRO A 1 273 ? 7.142 -3.494 -17.242 1.00 92.81 273 PRO A CA 1
ATOM 2224 C C . PRO A 1 273 ? 7.419 -2.037 -17.595 1.00 92.81 273 PRO A C 1
ATOM 2226 O O . PRO A 1 273 ? 6.551 -1.331 -18.109 1.00 92.81 273 PRO A O 1
ATOM 2229 N N . SER A 1 274 ? 8.657 -1.598 -17.392 1.00 94.19 274 SER A N 1
ATOM 2230 C CA . SER A 1 274 ? 9.064 -0.216 -17.668 1.00 94.19 274 SER A CA 1
ATOM 2231 C C . SER A 1 274 ? 9.029 0.150 -19.161 1.00 94.19 274 SER A C 1
ATOM 2233 O O . SER A 1 274 ? 9.228 1.306 -19.523 1.00 94.19 274 SER A O 1
ATOM 2235 N N . SER A 1 275 ? 8.779 -0.807 -20.057 1.00 93.94 275 SER A N 1
ATOM 2236 C CA . SER A 1 275 ? 8.637 -0.552 -21.491 1.00 93.94 275 SER A CA 1
ATOM 2237 C C . SER A 1 275 ? 7.318 0.131 -21.864 1.00 93.94 275 SER A C 1
ATOM 2239 O O . SER A 1 275 ? 7.275 0.783 -22.905 1.00 93.94 275 SER A O 1
ATOM 2241 N N . TYR A 1 276 ? 6.269 0.001 -21.044 1.00 93.25 276 TYR A N 1
ATOM 2242 C CA . TYR A 1 276 ? 4.947 0.592 -21.307 1.00 93.25 276 TYR A CA 1
ATOM 2243 C C . TYR A 1 276 ? 4.179 1.015 -20.045 1.00 93.25 276 TYR A C 1
ATOM 2245 O O . TYR A 1 276 ? 3.149 1.666 -20.158 1.00 93.25 276 TYR A O 1
ATOM 2253 N N . VAL A 1 277 ? 4.646 0.684 -18.838 1.00 95.06 277 VAL A N 1
ATOM 2254 C CA . VAL A 1 277 ? 4.080 1.227 -17.596 1.00 95.06 277 VAL A CA 1
ATOM 2255 C C . VAL A 1 277 ? 4.935 2.417 -17.166 1.00 95.06 277 VAL A C 1
ATOM 2257 O O . VAL A 1 277 ? 6.108 2.222 -16.847 1.00 95.06 277 VAL A O 1
ATOM 2260 N N . PRO A 1 278 ? 4.409 3.652 -17.181 1.00 94.25 278 PRO A N 1
ATOM 2261 C CA . PRO A 1 278 ? 5.162 4.809 -16.726 1.00 94.25 278 PRO A CA 1
ATOM 2262 C C . PRO A 1 278 ? 5.373 4.749 -15.208 1.00 94.25 278 PRO A C 1
ATOM 2264 O O . PRO A 1 278 ? 4.461 4.433 -14.441 1.00 94.25 278 PRO A O 1
ATOM 2267 N N . GLY A 1 279 ? 6.582 5.081 -14.759 1.00 91.44 279 GLY A N 1
ATOM 2268 C CA . GLY A 1 279 ? 6.892 5.221 -13.342 1.00 91.44 279 GLY A CA 1
ATOM 2269 C C . GLY A 1 279 ? 6.017 6.305 -12.724 1.00 91.44 279 GLY A C 1
ATOM 2270 O O . GLY A 1 279 ? 5.804 7.356 -13.341 1.00 91.44 279 GLY A O 1
ATOM 2271 N N . ILE A 1 280 ? 5.511 6.070 -11.512 1.00 86.94 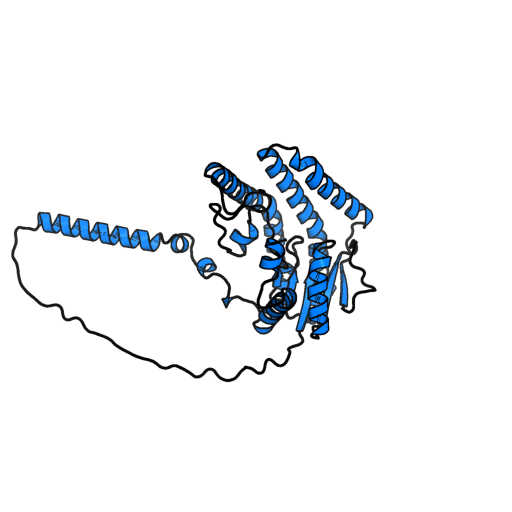280 ILE A N 1
ATOM 2272 C CA . ILE A 1 280 ? 4.704 7.065 -10.794 1.00 86.94 280 ILE A CA 1
ATOM 2273 C C . ILE A 1 280 ? 5.493 8.379 -10.716 1.00 86.94 280 ILE A C 1
ATOM 2275 O O . ILE A 1 280 ? 6.679 8.377 -10.388 1.00 86.94 280 ILE A O 1
ATOM 2279 N N . THR A 1 281 ? 4.833 9.488 -11.069 1.00 82.62 281 THR A N 1
ATOM 2280 C CA . THR A 1 281 ? 5.367 10.865 -11.217 1.00 82.62 281 THR A CA 1
ATOM 2281 C C . THR A 1 281 ? 6.250 11.175 -12.437 1.00 82.62 281 THR A C 1
ATOM 2283 O O . THR A 1 281 ? 6.654 12.325 -12.615 1.00 82.62 281 THR A O 1
ATOM 2286 N N . SER A 1 282 ? 6.479 10.223 -13.347 1.00 86.38 282 SER A N 1
ATOM 2287 C CA . SER A 1 282 ? 7.279 10.456 -14.568 1.00 86.38 282 SER A CA 1
ATOM 2288 C C . SER A 1 282 ? 6.641 11.421 -15.579 1.00 86.38 282 SER A C 1
ATOM 2290 O O . SER A 1 282 ? 7.347 11.978 -16.415 1.00 86.38 282 SER A O 1
ATOM 2292 N N . LYS A 1 283 ? 5.317 11.633 -15.507 1.00 88.38 283 LYS A N 1
ATOM 2293 C CA . LYS A 1 283 ? 4.488 12.336 -16.514 1.00 88.38 283 LYS A CA 1
ATOM 2294 C C . LYS A 1 283 ? 4.445 11.654 -17.892 1.00 88.38 283 LYS A C 1
ATOM 2296 O O . LYS A 1 283 ? 3.942 12.247 -18.843 1.00 88.38 283 LYS A O 1
ATOM 2301 N N . LEU A 1 284 ? 4.957 10.429 -18.004 1.00 93.00 284 LEU A N 1
ATOM 2302 C CA . LEU A 1 284 ? 4.912 9.631 -19.227 1.00 93.00 284 LEU A CA 1
ATOM 2303 C C . LEU A 1 284 ? 3.555 8.927 -19.376 1.00 93.00 284 LEU A C 1
ATOM 2305 O O . LEU A 1 284 ? 2.794 8.801 -18.417 1.00 93.00 284 LEU A O 1
ATOM 2309 N N . THR A 1 285 ? 3.261 8.471 -20.594 1.00 93.81 285 THR A N 1
ATOM 2310 C CA . THR A 1 285 ? 2.068 7.664 -20.906 1.00 93.81 285 THR A CA 1
ATOM 2311 C C . THR A 1 285 ? 2.463 6.224 -21.215 1.00 93.81 285 THR A C 1
ATOM 2313 O O . THR A 1 285 ? 3.647 5.901 -21.244 1.00 93.81 285 THR A O 1
ATOM 2316 N N . ASP A 1 286 ? 1.487 5.360 -21.463 1.00 93.69 286 ASP A N 1
ATOM 2317 C CA . ASP A 1 286 ? 1.708 3.992 -21.936 1.00 93.69 286 ASP A CA 1
ATOM 2318 C C . ASP A 1 286 ? 2.289 3.928 -23.358 1.00 93.69 286 ASP A C 1
ATOM 2320 O O . ASP A 1 286 ? 2.967 2.964 -23.721 1.00 93.69 286 ASP A O 1
ATOM 2324 N N . ASN A 1 287 ? 2.105 4.988 -24.146 1.00 96.00 287 ASN A N 1
ATOM 2325 C CA . ASN A 1 287 ? 2.745 5.152 -25.443 1.00 96.00 287 ASN A CA 1
ATOM 2326 C C . ASN A 1 287 ? 4.035 5.981 -25.315 1.00 96.00 287 ASN A C 1
ATOM 2328 O O . ASN A 1 287 ? 4.001 7.210 -25.217 1.00 96.00 287 ASN A O 1
ATOM 2332 N N . MET A 1 288 ? 5.181 5.297 -25.305 1.00 96.38 288 MET A N 1
ATOM 2333 C CA . MET A 1 288 ? 6.507 5.904 -25.157 1.00 96.38 288 MET A CA 1
ATOM 2334 C C . MET A 1 288 ? 7.383 5.682 -26.391 1.00 96.38 288 MET A C 1
ATOM 2336 O O . MET A 1 288 ? 7.493 4.565 -26.910 1.00 96.38 288 MET A O 1
ATOM 2340 N N . THR A 1 289 ? 8.100 6.730 -26.800 1.00 97.31 289 THR A N 1
ATOM 2341 C CA . THR A 1 289 ? 9.230 6.616 -27.735 1.00 97.31 289 THR A CA 1
ATOM 2342 C C . THR A 1 289 ? 10.381 5.826 -27.107 1.00 97.31 289 THR A C 1
ATOM 2344 O O . THR A 1 289 ? 10.404 5.574 -25.904 1.00 97.31 289 THR A O 1
ATOM 2347 N N . PHE A 1 290 ? 11.384 5.453 -27.905 1.00 97.19 290 PHE A N 1
ATOM 2348 C CA . PHE A 1 290 ? 12.571 4.776 -27.376 1.00 97.19 290 PHE A CA 1
ATOM 2349 C C . PHE A 1 290 ? 13.260 5.571 -26.251 1.00 97.19 290 PHE A C 1
ATOM 2351 O O . PHE A 1 290 ? 13.577 4.991 -25.216 1.00 97.19 290 PHE A O 1
ATOM 2358 N N . ILE A 1 291 ? 13.428 6.889 -26.418 1.00 96.31 291 ILE A N 1
ATOM 2359 C CA . ILE A 1 291 ? 14.067 7.747 -25.407 1.00 96.31 291 ILE A CA 1
ATOM 2360 C C . ILE A 1 291 ? 13.232 7.803 -24.127 1.00 96.31 291 ILE A C 1
ATOM 2362 O O . ILE A 1 291 ? 13.771 7.613 -23.044 1.00 96.31 291 ILE A O 1
ATOM 2366 N N . GLN A 1 292 ? 11.911 7.947 -24.240 1.00 96.12 292 GLN A N 1
ATOM 2367 C CA . GLN A 1 292 ? 11.024 7.931 -23.072 1.00 96.12 292 GLN A CA 1
ATOM 2368 C C . GLN A 1 292 ? 11.037 6.577 -22.352 1.00 96.12 292 GLN A C 1
ATOM 2370 O O . GLN A 1 292 ? 11.006 6.534 -21.127 1.00 96.12 292 GLN A O 1
ATOM 2375 N N . ARG A 1 293 ? 11.140 5.459 -23.085 1.00 97.12 293 ARG A N 1
ATOM 2376 C CA . ARG A 1 293 ? 11.313 4.132 -22.470 1.00 97.12 293 ARG A CA 1
ATOM 2377 C C . ARG A 1 293 ? 12.646 4.006 -21.741 1.00 97.12 293 ARG A C 1
ATOM 2379 O O . ARG A 1 293 ? 12.683 3.388 -20.682 1.00 97.12 293 ARG A O 1
ATOM 2386 N N . LEU A 1 294 ? 13.720 4.580 -22.284 1.00 95.31 294 LEU A N 1
ATOM 2387 C CA . LEU A 1 294 ? 15.024 4.615 -21.623 1.00 95.31 294 LEU A CA 1
ATOM 2388 C C . LEU A 1 294 ? 14.966 5.442 -20.330 1.00 95.31 294 LEU A C 1
ATOM 2390 O O . LEU A 1 294 ? 15.408 4.968 -19.288 1.00 95.31 294 LEU A O 1
ATOM 2394 N N . GLU A 1 295 ? 14.370 6.634 -20.375 1.00 92.88 295 GLU A N 1
ATOM 2395 C CA . GLU A 1 295 ? 14.147 7.484 -19.196 1.00 92.88 295 GLU A CA 1
ATOM 2396 C C . GLU A 1 295 ? 13.302 6.775 -18.138 1.00 92.88 295 GLU A C 1
ATOM 2398 O O . GLU A 1 295 ? 13.627 6.799 -16.950 1.00 92.88 295 GLU A O 1
ATOM 2403 N N . ASN A 1 296 ? 12.233 6.105 -18.568 1.00 95.06 296 ASN A N 1
ATOM 2404 C CA . ASN A 1 296 ? 11.376 5.349 -17.676 1.00 95.06 296 ASN A CA 1
ATOM 2405 C C . ASN A 1 296 ? 12.135 4.176 -17.048 1.00 95.06 296 ASN A C 1
ATOM 2407 O O . ASN A 1 296 ? 12.113 4.014 -15.837 1.00 95.06 296 ASN A O 1
ATOM 2411 N N . TRP A 1 297 ? 12.868 3.389 -17.836 1.00 95.25 297 TRP A N 1
ATOM 2412 C CA . TRP A 1 297 ? 13.694 2.304 -17.306 1.00 95.25 297 TRP A CA 1
ATOM 2413 C C . TRP A 1 297 ? 14.711 2.815 -16.273 1.00 95.25 297 TRP A C 1
ATOM 2415 O O . TRP A 1 297 ? 14.795 2.252 -15.183 1.00 95.25 297 TRP A O 1
ATOM 2425 N N . LEU A 1 298 ? 15.392 3.932 -16.556 1.00 93.06 298 LEU A N 1
ATOM 2426 C CA . LEU A 1 298 ? 16.309 4.572 -15.609 1.00 93.06 298 LEU A CA 1
ATOM 2427 C C . LEU A 1 298 ? 15.602 5.008 -14.321 1.00 93.06 298 LEU A C 1
ATOM 2429 O O . LEU A 1 298 ? 16.147 4.802 -13.238 1.00 93.06 298 LEU A O 1
ATOM 2433 N N . LEU A 1 299 ? 14.393 5.572 -14.411 1.00 92.31 299 LEU A N 1
ATOM 2434 C CA . LEU A 1 299 ? 13.596 5.940 -13.238 1.00 92.31 299 LEU A CA 1
ATOM 2435 C C . LEU A 1 299 ? 13.322 4.732 -12.340 1.00 92.31 299 LEU A C 1
ATOM 2437 O O . LEU A 1 299 ? 13.479 4.838 -11.126 1.00 92.31 299 LEU A O 1
ATOM 2441 N N . TYR A 1 300 ? 12.929 3.598 -12.922 1.00 93.56 300 TYR A N 1
ATOM 2442 C CA . TYR A 1 300 ? 12.697 2.366 -12.168 1.00 93.56 300 TYR A CA 1
ATOM 2443 C C . TYR A 1 300 ? 13.980 1.884 -11.492 1.00 93.56 300 TYR A C 1
ATOM 2445 O O . TYR A 1 300 ? 13.980 1.680 -10.286 1.00 93.56 300 TYR A O 1
ATOM 2453 N N . THR A 1 301 ? 15.086 1.774 -12.233 1.00 92.69 301 THR A N 1
ATOM 2454 C CA . THR A 1 301 ? 16.366 1.307 -11.680 1.00 92.69 301 THR A CA 1
ATOM 2455 C C . THR A 1 301 ? 16.866 2.203 -10.549 1.00 92.69 301 THR A C 1
ATOM 2457 O O . THR A 1 301 ? 17.277 1.706 -9.503 1.00 92.69 301 THR A O 1
ATOM 2460 N N . VAL A 1 302 ? 16.809 3.525 -10.731 1.00 92.19 302 VAL A N 1
ATOM 2461 C CA . VAL A 1 302 ? 17.228 4.488 -9.705 1.00 92.19 302 VAL A CA 1
ATOM 2462 C C . VAL A 1 302 ? 16.307 4.426 -8.488 1.00 92.19 302 VAL A C 1
ATOM 2464 O O . VAL A 1 302 ? 16.802 4.456 -7.364 1.00 92.19 302 VAL A O 1
ATOM 2467 N N . SER A 1 303 ? 14.992 4.300 -8.692 1.00 92.12 303 SER A N 1
ATOM 2468 C CA . SER A 1 303 ? 14.039 4.148 -7.587 1.00 92.12 303 SER A CA 1
ATOM 2469 C C . SER A 1 303 ? 14.315 2.861 -6.814 1.00 92.12 303 SER A C 1
ATOM 2471 O O . SER A 1 303 ? 14.487 2.927 -5.604 1.00 92.12 303 SER A O 1
ATOM 2473 N N . ASP A 1 304 ? 14.455 1.720 -7.495 1.00 92.50 304 ASP A N 1
ATOM 2474 C CA . ASP A 1 304 ? 14.769 0.431 -6.868 1.00 92.50 304 ASP A CA 1
ATOM 2475 C C . ASP A 1 304 ? 16.032 0.550 -5.992 1.00 92.50 304 ASP A C 1
ATOM 2477 O O . ASP A 1 304 ? 16.000 0.216 -4.811 1.00 92.50 304 ASP A O 1
ATOM 2481 N N . MET A 1 305 ? 17.119 1.135 -6.515 1.00 92.56 305 MET A N 1
ATOM 2482 C CA . MET A 1 305 ? 18.348 1.352 -5.739 1.00 92.56 305 MET A CA 1
ATOM 2483 C C . MET A 1 305 ? 18.132 2.262 -4.523 1.00 92.56 305 MET A C 1
ATOM 2485 O O . MET A 1 305 ? 18.563 1.937 -3.418 1.00 92.56 305 MET A O 1
ATOM 2489 N N . ILE A 1 306 ? 17.473 3.405 -4.710 1.00 91.75 306 ILE A N 1
ATOM 2490 C CA . ILE A 1 306 ? 17.212 4.362 -3.631 1.00 91.75 306 ILE A CA 1
ATOM 2491 C C . ILE A 1 306 ?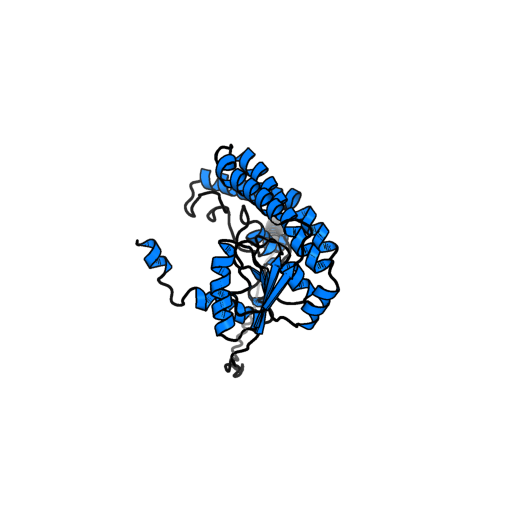 16.380 3.708 -2.527 1.00 91.75 306 ILE A C 1
ATOM 2493 O O . ILE A 1 306 ? 16.709 3.818 -1.348 1.00 91.75 306 ILE A O 1
ATOM 2497 N N . TYR A 1 307 ? 15.300 3.024 -2.883 1.00 90.31 307 TYR A N 1
ATOM 2498 C CA . TYR A 1 307 ? 14.418 2.450 -1.883 1.00 90.31 307 TYR A CA 1
ATOM 2499 C C . TYR A 1 307 ? 15.071 1.276 -1.166 1.00 90.31 307 TYR A C 1
ATOM 2501 O O . TYR A 1 307 ? 15.090 1.277 0.061 1.00 90.31 307 TYR A O 1
ATOM 2509 N N . THR A 1 308 ? 15.692 0.348 -1.895 1.00 91.88 308 THR A N 1
ATOM 2510 C CA . THR A 1 308 ? 16.350 -0.821 -1.302 1.00 91.88 308 THR A CA 1
ATOM 2511 C C . THR A 1 308 ? 17.538 -0.448 -0.417 1.00 91.88 308 THR A C 1
ATOM 2513 O O . THR A 1 308 ? 17.701 -1.040 0.644 1.00 91.88 308 THR A O 1
ATOM 2516 N N . TYR A 1 309 ? 18.368 0.523 -0.812 1.00 92.31 309 TYR A N 1
ATOM 2517 C CA . TYR A 1 309 ? 19.623 0.803 -0.099 1.00 92.31 309 TYR A CA 1
ATOM 2518 C C . TYR A 1 309 ? 19.592 2.047 0.790 1.00 92.31 309 TYR A C 1
ATOM 2520 O O . TYR A 1 309 ? 20.479 2.203 1.627 1.00 92.31 309 TYR A O 1
ATOM 2528 N N . TYR A 1 310 ? 18.610 2.940 0.632 1.00 90.88 310 TYR A N 1
ATOM 2529 C CA . TYR A 1 310 ? 18.561 4.197 1.383 1.00 90.88 310 TYR A CA 1
ATOM 2530 C C . TYR A 1 310 ? 17.266 4.411 2.170 1.00 90.88 310 TYR A C 1
ATOM 2532 O O . TYR A 1 310 ? 17.325 4.980 3.257 1.00 90.88 310 TYR A O 1
ATOM 2540 N N . VAL A 1 311 ? 16.100 3.978 1.683 1.00 89.38 311 VAL A N 1
ATOM 2541 C CA . VAL A 1 311 ? 14.820 4.230 2.379 1.00 89.38 311 VAL A CA 1
ATOM 2542 C C . VAL A 1 311 ? 14.406 3.057 3.269 1.00 89.38 311 VAL A C 1
ATOM 2544 O O . VAL A 1 311 ? 14.157 3.259 4.455 1.00 89.38 311 VAL A O 1
ATOM 2547 N N . PHE A 1 312 ? 14.348 1.843 2.723 1.00 89.88 312 PHE A N 1
ATOM 2548 C CA . PHE A 1 312 ? 13.864 0.655 3.427 1.00 89.88 312 PHE A CA 1
ATOM 2549 C C . PHE A 1 312 ? 14.768 0.101 4.529 1.00 89.88 312 PHE A C 1
ATOM 2551 O O . PHE A 1 312 ? 14.188 -0.379 5.496 1.00 89.88 312 PHE A O 1
ATOM 2558 N N . PRO A 1 313 ? 16.113 0.226 4.516 1.00 92.31 313 PRO A N 1
ATOM 2559 C CA . PRO A 1 313 ? 16.938 -0.397 5.555 1.00 92.31 313 PRO A CA 1
ATOM 2560 C C . PRO A 1 313 ? 16.542 -0.040 6.995 1.00 92.31 313 PRO A C 1
ATOM 2562 O O . PRO A 1 313 ? 16.609 -0.882 7.882 1.00 92.31 313 PRO A O 1
ATOM 2565 N N . GLU A 1 314 ? 16.081 1.190 7.234 1.00 87.75 314 GLU A N 1
ATOM 2566 C CA . GLU A 1 314 ? 15.628 1.606 8.566 1.00 87.75 314 GLU A CA 1
ATOM 2567 C C . GLU A 1 314 ? 14.275 0.994 8.964 1.00 87.75 314 GLU A C 1
ATOM 2569 O O . GLU A 1 314 ? 14.043 0.701 10.139 1.00 87.75 314 GLU A O 1
ATOM 2574 N N . TRP A 1 315 ? 13.387 0.784 7.993 1.00 88.88 315 TRP A N 1
ATOM 2575 C CA . TRP A 1 315 ? 12.107 0.113 8.208 1.00 88.88 315 TRP A CA 1
ATOM 2576 C C . TRP A 1 315 ? 12.271 -1.395 8.339 1.00 88.88 315 TRP A C 1
ATOM 2578 O O . TRP A 1 315 ? 11.649 -1.978 9.219 1.00 88.88 315 TRP A O 1
ATOM 2588 N N . ASP A 1 316 ? 13.155 -2.003 7.551 1.00 90.50 316 ASP A N 1
ATOM 2589 C CA . ASP A 1 316 ? 13.493 -3.422 7.648 1.00 90.50 316 ASP A CA 1
ATOM 2590 C C . ASP A 1 316 ? 14.096 -3.737 9.023 1.00 90.50 316 ASP A C 1
ATOM 2592 O O . ASP A 1 316 ? 13.671 -4.677 9.698 1.00 90.50 316 ASP A O 1
ATOM 2596 N N . GLU A 1 317 ? 15.032 -2.903 9.495 1.00 90.62 317 GLU A N 1
ATOM 2597 C CA . GLU A 1 317 ? 15.585 -3.028 10.845 1.00 90.62 317 GLU A CA 1
ATOM 2598 C C . GLU A 1 317 ? 14.489 -2.876 11.906 1.00 90.62 317 GLU A C 1
ATOM 2600 O O . GLU A 1 317 ? 14.438 -3.655 12.859 1.00 90.62 317 GLU A O 1
ATOM 2605 N N . TYR A 1 318 ? 13.597 -1.897 11.753 1.00 89.00 318 TYR A N 1
ATOM 2606 C CA . TYR A 1 318 ? 12.503 -1.684 12.695 1.00 89.00 318 TYR A CA 1
ATOM 2607 C C . TYR A 1 318 ? 11.525 -2.869 12.723 1.00 89.00 318 TYR A C 1
ATOM 2609 O O . TYR A 1 318 ? 11.220 -3.364 13.805 1.00 89.00 318 TYR A O 1
ATOM 2617 N N . TYR A 1 319 ? 11.099 -3.376 11.564 1.00 89.69 319 TYR A N 1
ATOM 2618 C CA . TYR A 1 319 ? 10.139 -4.484 11.451 1.00 89.69 319 TYR A CA 1
ATOM 2619 C C . TYR A 1 319 ? 10.737 -5.800 11.942 1.00 89.69 319 TYR A C 1
ATOM 2621 O O . TYR A 1 319 ? 10.010 -6.637 12.455 1.00 89.69 319 TYR A O 1
ATOM 2629 N N . SER A 1 320 ? 12.060 -5.970 11.863 1.00 88.62 320 SER A N 1
ATOM 2630 C CA . SER A 1 320 ? 12.737 -7.157 12.403 1.00 88.62 320 SER A CA 1
ATOM 2631 C C . SER A 1 320 ? 12.766 -7.233 13.937 1.00 88.62 320 SER A C 1
ATOM 2633 O O . SER A 1 320 ? 13.023 -8.302 14.491 1.00 88.62 320 SER A O 1
ATOM 2635 N N . LYS A 1 321 ? 12.557 -6.104 14.628 1.00 85.88 321 LYS A N 1
ATOM 2636 C CA . LYS A 1 321 ? 12.620 -5.998 16.099 1.00 85.88 321 LYS A CA 1
ATOM 2637 C C . LYS A 1 321 ? 11.252 -6.100 16.775 1.00 85.88 321 LYS A C 1
ATOM 2639 O O . LYS A 1 321 ? 11.208 -6.237 17.999 1.00 85.88 321 LYS A O 1
ATOM 2644 N N . VAL A 1 322 ? 10.184 -5.935 16.000 1.00 76.19 322 VAL A N 1
ATOM 2645 C CA . VAL A 1 322 ? 8.784 -5.930 16.443 1.00 76.19 322 VAL A CA 1
ATOM 2646 C C . VAL A 1 322 ? 8.220 -7.341 16.360 1.00 76.19 322 VAL A C 1
ATOM 2648 O O . VAL A 1 322 ? 7.539 -7.733 17.334 1.00 76.19 322 VAL A O 1
#

Foldseek 3Di:
DVVVVVVCPDPDDPLRVVLVVVVVCLVVLHPPVVAPPCVVPDPCVNVVVVVVVVVVVVVVVVVVVVVVVVVVVPDDDDDDDDDDDDDDDDDDDDDDDDPPPPPLDAFEEEEAFDADPRCVLVVSNVVVSVVSVHAYEYEAEPLHDHDDPVPDPHHYDYQYFPDDNVRVCVLVVVLCCCLPPPLVPDDPVVSLVVVLVSLLSQQVVLVRSLVSCVVPPVNLVVLLVVLGSEYEHAVSRPNSVLSCVSSVGYYDHPDQDDFLSQCVCPPRNDDQQLQQRAGVPLPDHSDDDPVSSVVRVVRNVSSNCSCVPPRCPVVVVVSVVD